Protein AF-A0A966YEA8-F1 (afdb_monomer_lite)

Sequence (360 aa):
TANLTFRDITASDMAGAVITVVGRHHQQDGWQSEGLARNVTVENCTLNRSGKFMWDYGYLWQITVWPEDYSAAERDLAAKYFPPEYSRGPVQMRQGDDRVVFPNQPPLPVSTRDERGQESLCLYGDTLPPNLVRGRQYFVVESEPDFIRIATTPGGEVIRFAGDGGGEVRLLYPLFRAHLALYAPQGSGPGKGAIDLVSCQNVIVQGCRLSALGDAMHIQKSRDIVFSGNQITGARMGGFFLAEFCRNAVITGNTVDGTNGSRVMSVEKSCENVTVVGNTFRNGGRGSWINQPRNFVLSDNIFINNTTKCEPDPRRGRRSFVTGDYEAYAELYFTTYEPNGRYGNVTVRGNVFVTGEEAA

Radius of gyration: 22.32 Å; chains: 1; bounding box: 52×42×58 Å

pLDDT: mean 93.33, std 7.26, range [48.88, 98.88]

Structure (mmCIF, N/CA/C/O backbone):
data_AF-A0A966YEA8-F1
#
_entry.id   AF-A0A966YEA8-F1
#
loop_
_atom_site.group_PDB
_atom_site.id
_atom_site.type_symbol
_atom_site.label_atom_id
_atom_site.label_alt_id
_atom_site.label_comp_id
_atom_site.label_asym_id
_atom_site.label_entity_id
_atom_site.label_seq_id
_atom_site.pdbx_PDB_ins_code
_atom_site.Cartn_x
_atom_site.Cartn_y
_atom_site.Cartn_z
_atom_site.occupancy
_atom_site.B_iso_or_equiv
_atom_site.auth_seq_id
_atom_site.auth_comp_id
_atom_site.auth_asym_id
_atom_site.auth_atom_id
_atom_site.pdbx_PDB_model_num
ATOM 1 N N . THR A 1 1 ? -7.193 20.672 25.249 1.00 86.25 1 THR A N 1
ATOM 2 C CA . THR A 1 1 ? -8.635 20.350 25.186 1.00 86.25 1 THR A CA 1
ATOM 3 C C . THR A 1 1 ? -8.894 19.050 25.917 1.00 86.25 1 THR A C 1
ATOM 5 O O . THR A 1 1 ? -8.008 18.199 25.910 1.00 86.25 1 THR A O 1
ATOM 8 N N . ALA A 1 2 ? -10.040 18.901 26.581 1.00 93.94 2 ALA A N 1
ATOM 9 C CA . ALA A 1 2 ? -10.389 17.681 27.306 1.00 93.94 2 ALA A CA 1
ATOM 10 C C . ALA A 1 2 ? -11.897 17.386 27.235 1.00 93.94 2 ALA A C 1
ATOM 12 O O . ALA A 1 2 ? -12.668 18.311 26.992 1.00 93.94 2 ALA A O 1
ATOM 13 N N . ASN A 1 3 ? -12.282 16.136 27.507 1.00 97.19 3 ASN A N 1
ATOM 14 C CA . ASN A 1 3 ? -13.667 15.659 27.628 1.00 97.19 3 ASN A CA 1
ATOM 15 C C . ASN A 1 3 ? -14.470 15.821 26.330 1.00 97.19 3 ASN A C 1
ATOM 17 O O . ASN A 1 3 ? -15.544 16.418 26.311 1.00 97.19 3 ASN A O 1
ATOM 21 N N . LEU A 1 4 ? -13.921 15.302 25.234 1.00 97.75 4 LEU A N 1
ATOM 22 C CA . LEU A 1 4 ? -14.574 15.304 23.928 1.00 97.75 4 LEU A CA 1
ATOM 23 C C . LEU A 1 4 ? -15.358 14.004 23.773 1.00 97.75 4 LEU A C 1
ATOM 25 O O . LEU A 1 4 ? -14.780 12.928 23.891 1.00 97.75 4 LEU A O 1
ATOM 29 N N . THR A 1 5 ? -16.659 14.097 23.510 1.00 98.25 5 THR A N 1
ATOM 30 C CA . THR A 1 5 ? -17.509 12.928 23.255 1.00 98.25 5 THR A CA 1
ATOM 31 C C . THR A 1 5 ? -18.214 13.088 21.919 1.00 98.25 5 THR A C 1
ATOM 33 O O . THR A 1 5 ? -18.892 14.086 21.685 1.00 98.25 5 THR A O 1
ATOM 36 N N . PHE A 1 6 ? -18.056 12.085 21.066 1.00 98.44 6 PHE A N 1
ATOM 37 C CA . PHE A 1 6 ? -18.757 11.914 19.805 1.00 98.44 6 PHE A CA 1
ATOM 38 C C . PHE A 1 6 ? -19.631 10.673 19.949 1.00 98.44 6 PHE A C 1
ATOM 40 O O . PHE A 1 6 ? -19.113 9.574 20.140 1.00 98.44 6 PHE A O 1
ATOM 47 N N . ARG A 1 7 ? -20.950 10.851 19.918 1.00 98.38 7 ARG A N 1
ATOM 4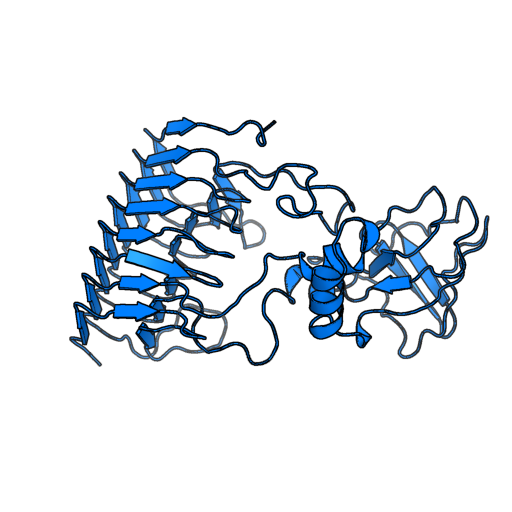8 C CA . ARG A 1 7 ? -21.912 9.785 20.198 1.00 98.38 7 ARG A CA 1
ATOM 49 C C . ARG A 1 7 ? -23.026 9.797 19.162 1.00 98.38 7 ARG A C 1
ATOM 51 O O . ARG A 1 7 ? -23.498 10.873 18.802 1.00 98.38 7 ARG A O 1
ATOM 58 N N . ASP A 1 8 ? -23.418 8.609 18.706 1.00 98.25 8 ASP A N 1
ATOM 59 C CA . ASP A 1 8 ? -24.557 8.381 17.803 1.00 98.25 8 ASP A CA 1
ATOM 60 C C . ASP A 1 8 ? -24.471 9.161 16.471 1.00 98.25 8 ASP A C 1
ATOM 62 O O . ASP A 1 8 ? -25.476 9.454 15.821 1.00 98.25 8 ASP A O 1
ATOM 66 N N . ILE A 1 9 ? -23.253 9.502 16.030 1.00 98.19 9 ILE A N 1
ATOM 67 C CA . ILE A 1 9 ? -23.034 10.198 14.758 1.00 98.19 9 ILE A CA 1
ATOM 68 C C . ILE A 1 9 ? -23.226 9.214 13.610 1.00 98.19 9 ILE A C 1
ATOM 70 O O . ILE A 1 9 ? -22.606 8.150 13.584 1.00 98.19 9 ILE A O 1
ATOM 74 N N . THR A 1 10 ? -24.030 9.604 12.622 1.00 97.88 10 THR A N 1
ATOM 75 C CA . THR A 1 10 ? -24.178 8.870 11.363 1.00 97.88 10 THR A CA 1
ATOM 76 C C . THR A 1 10 ? -23.682 9.712 10.195 1.00 97.88 10 THR A C 1
ATOM 78 O O . THR A 1 10 ? -24.071 10.869 10.056 1.00 97.88 10 THR A O 1
ATOM 81 N N . ALA A 1 11 ? -22.839 9.130 9.344 1.00 95.69 11 ALA A N 1
ATOM 82 C CA . ALA A 1 11 ? -22.352 9.763 8.123 1.00 95.69 11 ALA A CA 1
ATOM 83 C C . ALA A 1 11 ? -22.172 8.730 7.005 1.00 95.69 11 ALA A C 1
ATOM 85 O O . ALA A 1 11 ? -21.897 7.556 7.266 1.00 95.69 11 ALA A O 1
ATOM 86 N N . SER A 1 12 ? -22.310 9.175 5.757 1.00 94.88 12 SER A N 1
ATOM 87 C CA . SER A 1 12 ? -22.053 8.369 4.564 1.00 94.88 12 SER A CA 1
ATOM 88 C C . SER A 1 12 ? -21.353 9.214 3.505 1.00 94.88 12 SER A C 1
ATOM 90 O O . SER A 1 12 ? -21.649 10.401 3.390 1.00 94.88 12 SER A O 1
ATOM 92 N N . ASP A 1 13 ? -20.460 8.600 2.728 1.00 91.88 13 ASP A N 1
ATOM 93 C CA . ASP A 1 13 ? -19.862 9.193 1.518 1.00 91.88 13 ASP A CA 1
ATOM 94 C C . ASP A 1 13 ? -19.059 10.483 1.757 1.00 91.88 13 ASP A C 1
ATOM 96 O O . ASP A 1 13 ? -18.959 11.350 0.888 1.00 91.88 13 ASP A O 1
ATOM 100 N N . MET A 1 14 ? -18.459 10.614 2.941 1.00 90.38 14 MET A N 1
ATOM 101 C CA . MET A 1 14 ? -17.645 11.777 3.282 1.00 90.38 14 MET A CA 1
ATOM 102 C C . MET A 1 14 ? -16.230 11.646 2.715 1.00 90.38 14 MET A C 1
ATOM 104 O O . MET A 1 14 ? -15.486 10.722 3.051 1.00 90.38 14 MET A O 1
ATOM 108 N N . ALA A 1 15 ? -15.832 12.621 1.896 1.00 83.94 15 ALA A N 1
ATOM 109 C CA . ALA A 1 15 ? -14.481 12.745 1.358 1.00 83.94 15 ALA A CA 1
ATOM 110 C C . ALA A 1 15 ? -13.512 13.276 2.434 1.00 83.94 15 ALA A C 1
ATOM 112 O O . ALA A 1 15 ? -13.130 14.445 2.425 1.00 83.94 15 ALA A O 1
ATOM 113 N N . GLY A 1 16 ? -13.142 12.417 3.384 1.00 88.12 16 GLY A N 1
ATOM 114 C CA . GLY A 1 16 ? -12.290 12.748 4.530 1.00 88.12 16 GLY A CA 1
ATOM 115 C C . GLY A 1 16 ? -12.803 12.155 5.840 1.00 88.12 16 GLY A C 1
ATOM 116 O O . GLY A 1 16 ? -13.875 11.548 5.892 1.00 88.12 16 GLY A O 1
ATOM 117 N N . ALA A 1 17 ? -12.012 12.305 6.899 1.00 91.31 17 ALA A N 1
ATOM 118 C CA . ALA A 1 17 ? -12.393 11.856 8.232 1.00 91.31 17 ALA A CA 1
ATOM 119 C C . ALA A 1 17 ? -13.651 12.574 8.734 1.00 91.31 17 ALA A C 1
ATOM 121 O O . ALA A 1 17 ? -13.756 13.796 8.645 1.00 91.31 17 ALA A O 1
ATOM 122 N N . VAL A 1 18 ? -14.592 11.816 9.303 1.00 94.56 18 VAL A N 1
ATOM 123 C CA . VAL A 1 18 ? -15.815 12.382 9.897 1.00 94.56 18 VAL A CA 1
ATOM 124 C C . VAL A 1 18 ? -15.511 12.914 11.289 1.00 94.56 18 VAL A C 1
ATOM 126 O O . VAL A 1 18 ? -15.961 13.991 11.667 1.00 94.56 18 VAL A O 1
ATOM 129 N N . ILE A 1 19 ? -14.715 12.161 12.047 1.00 95.88 19 ILE A N 1
ATOM 130 C CA . ILE A 1 19 ? -14.280 12.537 13.386 1.00 95.88 19 ILE A CA 1
ATOM 131 C C . ILE A 1 19 ? -12.768 12.677 13.351 1.00 95.88 19 ILE A C 1
ATOM 133 O O . ILE A 1 19 ? -12.050 11.704 13.131 1.00 95.88 19 ILE A O 1
ATOM 137 N N . THR A 1 20 ? -12.293 13.900 13.573 1.00 95.12 20 THR A N 1
ATOM 138 C CA . THR A 1 20 ? -10.867 14.206 13.679 1.00 95.12 20 THR A CA 1
ATOM 139 C C . THR A 1 20 ? -10.591 14.908 14.997 1.00 95.12 20 THR A C 1
ATOM 141 O O . THR A 1 20 ? -11.183 15.949 15.286 1.00 95.12 20 THR A O 1
ATOM 144 N N . VAL A 1 21 ? -9.659 14.369 15.782 1.00 95.38 21 VAL A N 1
ATOM 145 C CA . VAL A 1 21 ? -9.125 15.043 16.970 1.00 95.38 21 VAL A CA 1
ATOM 146 C C . VAL A 1 21 ? -7.610 15.029 16.892 1.00 95.38 21 VAL A C 1
ATOM 148 O O . VAL A 1 21 ? -6.987 13.971 16.895 1.00 95.38 21 VAL A O 1
ATOM 151 N N . VAL A 1 22 ? -7.014 16.218 16.842 1.00 93.00 22 VAL A N 1
ATOM 152 C CA . VAL A 1 22 ? -5.562 16.381 16.745 1.00 93.00 22 VAL A CA 1
ATOM 153 C C . VAL A 1 22 ? -5.069 17.191 17.936 1.00 93.00 22 VAL A C 1
ATOM 155 O O . VAL A 1 22 ? -5.330 18.388 18.054 1.00 93.00 22 VAL A O 1
ATOM 158 N N . GLY A 1 23 ? -4.355 16.524 18.840 1.00 89.75 23 GLY A N 1
ATOM 159 C CA . GLY A 1 23 ? -3.517 17.175 19.836 1.00 89.75 23 GLY A CA 1
ATOM 160 C C . GLY A 1 23 ? -2.299 17.841 19.190 1.00 89.75 23 GLY A C 1
ATOM 161 O O . GLY A 1 23 ? -1.851 17.469 18.101 1.00 89.75 23 GLY A O 1
ATOM 162 N N . ARG A 1 24 ? -1.735 18.831 19.880 1.00 85.38 24 ARG A N 1
ATOM 163 C CA . ARG A 1 24 ? -0.551 19.560 19.428 1.00 85.38 24 ARG A CA 1
ATOM 164 C C . ARG A 1 24 ? 0.683 18.662 19.514 1.00 85.38 24 ARG A C 1
ATOM 166 O O . ARG A 1 24 ? 0.994 18.116 20.576 1.00 85.38 24 ARG A O 1
ATOM 173 N N . HIS A 1 25 ? 1.400 18.537 18.407 1.00 74.12 25 HIS A N 1
ATOM 174 C CA . HIS A 1 25 ? 2.609 17.732 18.303 1.00 74.12 25 HIS A CA 1
ATOM 175 C C . HIS A 1 25 ? 3.593 18.351 17.312 1.00 74.12 25 HIS A C 1
ATOM 177 O O . HIS A 1 25 ? 3.176 18.968 16.331 1.00 74.12 25 HIS A O 1
ATOM 183 N N . HIS A 1 26 ? 4.888 18.129 17.537 1.00 66.19 26 HIS A N 1
ATOM 184 C CA . HIS A 1 26 ? 5.909 18.498 16.563 1.00 66.19 26 HIS A CA 1
ATOM 185 C C . HIS A 1 26 ? 5.852 17.567 15.341 1.00 66.19 26 HIS A C 1
ATOM 187 O O . HIS A 1 26 ? 5.627 16.356 15.460 1.00 66.19 26 HIS A O 1
ATOM 193 N N . GLN A 1 27 ? 6.071 18.143 14.155 1.00 59.25 27 GLN A N 1
ATOM 194 C CA . GLN A 1 27 ? 6.193 17.389 12.903 1.00 59.25 27 GLN A CA 1
ATOM 195 C C . GLN A 1 27 ? 7.548 16.680 12.751 1.00 59.25 27 GLN A C 1
ATOM 197 O O . GLN A 1 27 ? 7.622 15.737 11.972 1.00 59.25 27 GLN A O 1
ATOM 202 N N . GLN A 1 28 ? 8.599 17.101 13.470 1.00 54.69 28 GLN A N 1
ATOM 203 C CA . GLN A 1 28 ? 9.915 16.454 13.391 1.00 54.69 28 GLN A CA 1
ATOM 204 C C . GLN A 1 28 ? 9.878 15.019 13.939 1.00 54.69 28 GLN A C 1
ATOM 206 O O . GLN A 1 28 ? 9.162 14.730 14.899 1.00 54.69 28 GLN A O 1
ATOM 211 N N . ASP A 1 29 ? 10.652 14.135 13.304 1.00 48.88 29 ASP A N 1
ATOM 212 C CA . ASP A 1 29 ? 10.700 12.691 13.545 1.00 48.88 29 ASP A CA 1
ATOM 213 C C . ASP A 1 29 ? 10.971 12.345 15.018 1.00 48.88 29 ASP A C 1
ATOM 215 O O . ASP A 1 29 ? 12.105 12.330 15.490 1.00 48.88 29 ASP A O 1
ATOM 219 N N . GLY A 1 30 ? 9.907 12.044 15.765 1.00 59.00 30 GLY A N 1
ATOM 220 C CA . GLY A 1 30 ? 10.002 11.636 17.162 1.00 59.00 30 GLY A CA 1
ATOM 221 C C . GLY A 1 30 ? 8.691 11.761 17.937 1.00 59.00 30 GLY A C 1
ATOM 222 O O . GLY A 1 30 ? 7.770 12.493 17.567 1.00 59.00 30 GLY A O 1
ATOM 223 N N . TRP A 1 31 ? 8.601 11.027 19.049 1.00 61.50 31 TRP A N 1
ATOM 224 C CA . TRP A 1 31 ? 7.538 11.200 20.038 1.00 61.50 31 TRP A CA 1
ATOM 225 C C . TRP A 1 31 ? 7.802 12.478 20.839 1.00 61.50 31 TRP A C 1
ATOM 227 O O . TRP A 1 31 ? 8.533 12.444 21.824 1.00 61.50 31 TRP A O 1
ATOM 237 N N . GLN A 1 32 ? 7.215 13.603 20.426 1.00 61.19 32 GLN A N 1
ATOM 238 C CA . GLN A 1 32 ? 7.067 14.787 21.277 1.00 61.19 32 GLN A CA 1
ATOM 239 C C . GLN A 1 32 ? 5.693 15.426 21.045 1.00 61.19 32 GLN A C 1
ATOM 241 O O . GLN A 1 32 ? 5.492 16.247 20.148 1.00 61.19 32 GLN A O 1
ATOM 246 N N . SER A 1 33 ? 4.711 15.010 21.851 1.00 63.66 33 SER A N 1
ATOM 247 C CA . SER A 1 33 ? 3.446 15.738 21.960 1.00 63.66 33 SER A CA 1
ATOM 248 C C . SER A 1 33 ? 3.662 16.979 22.825 1.00 63.66 33 SER A C 1
ATOM 250 O O . SER A 1 33 ? 4.015 16.849 23.997 1.00 63.66 33 SER A O 1
ATOM 252 N N . GLU A 1 34 ? 3.400 18.162 22.283 1.00 72.69 34 GLU A N 1
ATOM 253 C CA . GLU A 1 34 ? 3.404 19.418 23.045 1.00 72.69 34 GLU A CA 1
ATOM 254 C C . GLU A 1 34 ? 2.111 19.580 23.859 1.00 72.69 34 GLU A C 1
ATOM 256 O O . GLU A 1 34 ? 2.087 20.253 24.887 1.00 72.69 34 GLU A O 1
ATOM 261 N N . GLY A 1 35 ? 1.016 18.948 23.423 1.00 83.25 35 GLY A N 1
ATOM 262 C CA . GLY A 1 35 ? -0.257 18.989 24.129 1.00 83.25 35 GLY A CA 1
ATOM 263 C C . GLY A 1 35 ? -1.229 17.919 23.653 1.00 83.25 35 GLY A C 1
ATOM 264 O O . GLY A 1 35 ? -1.568 17.853 22.477 1.00 83.25 35 GLY A O 1
ATOM 265 N N . LEU A 1 36 ? -1.724 17.102 24.581 1.00 89.81 36 LEU A N 1
ATOM 266 C CA . LEU A 1 36 ? -2.665 16.026 24.269 1.00 89.81 36 LEU A CA 1
ATOM 267 C C . LEU A 1 36 ? -4.120 16.495 24.376 1.00 89.81 36 LEU A C 1
ATOM 269 O O . LEU A 1 36 ? -4.474 17.240 25.299 1.00 89.81 36 LEU A O 1
ATOM 273 N N . ALA A 1 37 ? -4.974 16.009 23.475 1.00 95.19 37 ALA A N 1
ATOM 274 C CA . ALA A 1 37 ? -6.421 16.027 23.680 1.00 95.19 37 ALA A CA 1
ATOM 275 C C . ALA A 1 37 ? -6.792 14.902 24.660 1.00 95.19 37 ALA A C 1
ATOM 277 O O . ALA A 1 37 ? -6.471 13.744 24.412 1.00 95.19 37 ALA A O 1
ATOM 278 N N . ARG A 1 38 ? -7.401 15.232 25.803 1.00 96.44 38 ARG A N 1
ATOM 279 C CA . ARG A 1 38 ? -7.645 14.264 26.891 1.00 96.44 38 ARG A CA 1
ATOM 280 C C . ARG A 1 38 ? -9.098 13.803 26.932 1.00 96.44 38 ARG A C 1
ATOM 282 O O . ARG A 1 38 ? -9.987 14.614 26.698 1.00 96.44 38 ARG A O 1
ATOM 289 N N . ASN A 1 39 ? -9.334 12.557 27.327 1.00 97.75 39 ASN A N 1
ATOM 290 C CA . ASN A 1 39 ? -10.666 11.974 27.513 1.00 97.75 39 ASN A CA 1
ATOM 291 C C . ASN A 1 39 ? -11.497 12.110 26.229 1.00 97.75 39 ASN A C 1
ATOM 293 O O . ASN A 1 39 ? -12.459 12.879 26.175 1.00 97.75 39 ASN A O 1
ATOM 297 N N . VAL A 1 40 ? -11.047 11.432 25.174 1.00 98.44 40 VAL A N 1
ATOM 298 C CA . VAL A 1 40 ? -11.678 11.460 23.850 1.00 98.44 40 VAL A CA 1
ATOM 299 C C . VAL A 1 40 ? -12.476 10.177 23.678 1.00 98.44 40 VAL A C 1
ATOM 301 O O . VAL A 1 40 ? -11.893 9.099 23.627 1.00 98.44 40 VAL A O 1
ATOM 304 N N . THR A 1 41 ? -13.796 10.295 23.594 1.00 98.69 41 THR A N 1
ATOM 305 C CA . THR A 1 41 ? -14.710 9.161 23.420 1.00 98.69 41 THR A CA 1
ATOM 306 C C . THR A 1 41 ? -15.407 9.259 22.072 1.00 98.69 41 THR A C 1
ATOM 308 O O . THR A 1 41 ? -15.984 10.295 21.746 1.00 98.69 41 THR A O 1
ATOM 311 N N . VAL A 1 42 ? -15.365 8.178 21.300 1.00 98.50 42 VAL A N 1
ATOM 312 C CA . VAL A 1 42 ? -16.165 7.963 20.095 1.00 98.50 42 VAL A CA 1
ATOM 313 C C . VAL A 1 42 ? -16.982 6.702 20.318 1.00 98.50 42 VAL A C 1
ATOM 315 O O . VAL A 1 42 ? -16.416 5.624 20.486 1.00 98.50 42 VAL A O 1
ATOM 318 N N . GLU A 1 43 ? -18.303 6.814 20.355 1.00 98.44 43 GLU A N 1
ATOM 319 C CA . GLU A 1 43 ? -19.142 5.657 20.643 1.00 98.44 43 GLU A CA 1
ATOM 320 C C . GLU A 1 43 ? -20.415 5.597 19.811 1.00 98.44 43 GLU A C 1
ATOM 322 O O . GLU A 1 43 ? -21.004 6.622 19.465 1.00 98.44 43 GLU A O 1
ATOM 327 N N . ASN A 1 44 ? -20.823 4.372 19.477 1.00 98.44 44 ASN A N 1
ATOM 328 C CA . ASN A 1 44 ? -22.065 4.072 18.760 1.00 98.44 44 ASN A CA 1
ATOM 329 C C . ASN A 1 44 ? -22.240 4.853 17.442 1.00 98.44 44 ASN A C 1
ATOM 331 O O . ASN A 1 44 ? -23.354 5.116 16.995 1.00 98.44 44 ASN A O 1
ATOM 335 N N . CYS A 1 45 ? -21.138 5.241 16.797 1.00 98.38 45 CYS A N 1
ATOM 336 C CA . CYS A 1 45 ? -21.176 5.974 15.536 1.00 98.38 45 CYS A CA 1
ATOM 337 C C . CYS A 1 45 ? -21.297 5.010 14.344 1.00 98.38 45 CYS A C 1
ATOM 339 O O . CYS A 1 45 ? -20.708 3.929 14.348 1.00 98.38 45 CYS A O 1
ATOM 341 N N . THR A 1 46 ? -22.012 5.421 13.297 1.00 98.12 46 THR A N 1
ATOM 342 C CA . THR A 1 46 ? -22.119 4.699 12.019 1.00 98.12 46 THR A CA 1
ATOM 343 C C . THR A 1 46 ? -21.538 5.548 10.893 1.00 98.12 46 THR A C 1
ATOM 345 O O . THR A 1 46 ? -22.181 6.476 10.407 1.00 98.12 46 THR A O 1
ATOM 348 N N . LEU A 1 47 ? -20.310 5.247 10.473 1.00 96.56 47 LEU A N 1
ATOM 349 C CA . LEU A 1 47 ? -19.564 6.032 9.487 1.00 96.56 47 LEU A CA 1
ATOM 350 C C . LEU A 1 47 ? -19.292 5.170 8.255 1.00 96.56 47 LEU A C 1
ATOM 352 O O . LEU A 1 47 ? -18.376 4.349 8.249 1.00 96.56 47 LEU A O 1
ATOM 356 N N . ASN A 1 48 ? -20.107 5.333 7.217 1.00 94.19 48 ASN A N 1
ATOM 357 C CA . ASN A 1 48 ? -20.054 4.498 6.024 1.00 94.19 48 ASN A CA 1
ATOM 358 C C . ASN A 1 48 ? -19.328 5.192 4.876 1.00 94.19 48 ASN A C 1
ATOM 360 O O . ASN A 1 48 ? -19.492 6.393 4.667 1.00 94.19 48 ASN A O 1
ATOM 364 N N . ARG A 1 49 ? -18.529 4.438 4.114 1.00 91.69 49 ARG A N 1
ATOM 365 C CA . ARG A 1 49 ? -17.787 4.923 2.933 1.00 91.69 49 ARG A CA 1
ATOM 366 C C . ARG A 1 49 ? -17.149 6.302 3.151 1.00 91.69 49 ARG A C 1
ATOM 368 O O . ARG A 1 49 ? -17.234 7.176 2.296 1.00 91.69 49 ARG A O 1
ATOM 375 N N . SER A 1 50 ? -16.569 6.503 4.329 1.00 90.81 50 SER A N 1
ATOM 376 C CA . SER A 1 50 ? -16.018 7.790 4.758 1.00 90.81 50 SER A CA 1
ATOM 377 C C . SER A 1 50 ? -14.503 7.696 4.929 1.00 90.81 50 SER A C 1
ATOM 379 O O . SER A 1 50 ? -13.939 6.605 4.922 1.00 90.81 50 SER A O 1
ATOM 381 N N . GLY A 1 51 ? -13.819 8.823 5.084 1.00 87.62 51 GLY A N 1
ATOM 382 C CA . GLY A 1 51 ? -12.361 8.864 5.184 1.00 87.62 51 GLY A CA 1
ATOM 383 C C . GLY A 1 51 ? -11.690 9.272 3.878 1.00 87.62 51 GLY A C 1
ATOM 384 O O . GLY A 1 51 ? -12.304 9.329 2.807 1.00 87.62 51 GLY A O 1
ATOM 385 N N . LYS A 1 52 ? -10.398 9.590 3.971 1.00 89.06 52 LYS A N 1
ATOM 386 C CA . LYS A 1 52 ? -9.592 9.917 2.800 1.00 89.06 52 LYS A CA 1
ATOM 387 C C . LYS A 1 52 ? -9.583 8.741 1.836 1.00 89.06 52 LYS A C 1
ATOM 389 O O . LYS A 1 52 ? -9.231 7.622 2.193 1.00 89.06 52 LYS A O 1
ATOM 394 N N . PHE A 1 53 ? -9.938 9.025 0.592 1.00 87.81 53 PHE A N 1
ATOM 395 C CA . PHE A 1 53 ? -9.844 8.050 -0.475 1.00 87.81 53 PHE A CA 1
ATOM 396 C C . PHE A 1 53 ? -8.377 7.667 -0.719 1.00 87.81 53 PHE A C 1
ATOM 398 O O . PHE A 1 53 ? -7.521 8.543 -0.894 1.00 87.81 53 PHE A O 1
ATOM 405 N N . MET A 1 54 ? -8.100 6.364 -0.758 1.00 88.62 54 MET A N 1
ATOM 406 C CA . MET A 1 54 ? -6.783 5.817 -1.069 1.00 88.62 54 MET A CA 1
ATOM 407 C C . MET A 1 54 ? -6.924 4.576 -1.957 1.00 88.62 54 MET A C 1
ATOM 409 O O . MET A 1 54 ? -7.781 3.721 -1.723 1.00 88.62 54 MET A O 1
ATOM 413 N N . TRP A 1 55 ? -6.080 4.476 -2.980 1.00 87.06 55 TRP A N 1
ATOM 414 C CA . TRP A 1 55 ? -5.884 3.236 -3.728 1.00 87.06 55 TRP A CA 1
ATOM 415 C C . TRP A 1 55 ? -4.867 2.368 -2.999 1.00 87.06 55 TRP A C 1
ATOM 417 O O . TRP A 1 55 ? -3.993 2.874 -2.296 1.00 87.06 55 TRP A O 1
ATOM 427 N N . ASP A 1 56 ? -4.915 1.069 -3.264 1.00 87.44 56 ASP A N 1
ATOM 428 C CA . ASP A 1 56 ? -3.829 0.181 -2.882 1.00 87.44 56 ASP A CA 1
ATOM 429 C C . ASP A 1 56 ? -2.490 0.622 -3.472 1.00 87.44 56 ASP A C 1
ATOM 431 O O . ASP A 1 56 ? -2.408 1.034 -4.633 1.00 87.44 56 ASP A O 1
ATOM 435 N N . TYR A 1 57 ? -1.419 0.452 -2.695 1.00 88.81 57 TYR A N 1
ATOM 436 C CA . TYR A 1 57 ? -0.059 0.679 -3.180 1.00 88.81 57 TYR A CA 1
ATOM 437 C C . TYR A 1 57 ? 0.209 -0.114 -4.462 1.00 88.81 57 TYR A C 1
ATOM 439 O O . TYR A 1 57 ? 0.014 -1.333 -4.479 1.00 88.81 57 TYR A O 1
ATOM 447 N N . GLY A 1 58 ? 0.702 0.578 -5.489 1.00 92.12 58 GLY A N 1
ATOM 448 C CA . GLY A 1 58 ? 1.013 -0.004 -6.793 1.00 92.12 58 GLY A CA 1
ATOM 449 C C . GLY A 1 58 ? -0.175 -0.151 -7.744 1.00 92.12 58 GLY A C 1
ATOM 450 O O . GLY A 1 58 ? 0.050 -0.488 -8.897 1.00 92.12 58 GLY A O 1
ATOM 451 N N . TYR A 1 59 ? -1.421 0.129 -7.338 1.00 93.50 59 TYR A N 1
ATOM 452 C CA . TYR A 1 59 ? -2.580 -0.158 -8.196 1.00 93.50 59 TYR A CA 1
ATOM 453 C C . TYR A 1 59 ? -2.586 0.651 -9.500 1.00 93.50 59 TYR A C 1
ATOM 455 O O . TYR A 1 59 ? -2.701 0.078 -10.580 1.00 93.50 59 TYR A O 1
ATOM 463 N N . LEU A 1 60 ? -2.394 1.974 -9.422 1.00 95.00 60 LEU A N 1
ATOM 464 C CA . LEU A 1 60 ? -2.323 2.810 -10.627 1.00 95.00 60 LEU A CA 1
ATOM 465 C C . LEU A 1 60 ? -1.105 2.459 -11.489 1.00 95.00 60 LEU A C 1
ATOM 467 O O . LEU A 1 60 ? -1.206 2.434 -12.709 1.00 95.00 60 LEU A O 1
ATOM 471 N N . TRP A 1 61 ? 0.027 2.144 -10.856 1.00 96.56 61 TRP A N 1
ATOM 472 C CA . TRP A 1 61 ? 1.221 1.666 -11.550 1.00 96.56 61 TRP A CA 1
ATOM 473 C C . TRP A 1 61 ? 0.963 0.364 -12.311 1.00 96.56 61 TRP A C 1
ATOM 475 O O . TRP A 1 61 ? 1.340 0.270 -13.471 1.00 96.56 61 TRP A O 1
ATOM 485 N N . GLN A 1 62 ? 0.273 -0.603 -11.708 1.00 97.19 62 GLN A N 1
ATOM 486 C CA . GLN A 1 62 ? -0.043 -1.882 -12.339 1.00 97.19 62 GLN A CA 1
ATOM 487 C C . GLN A 1 62 ? -0.943 -1.694 -13.569 1.00 97.19 62 GLN A C 1
ATOM 489 O O . GLN A 1 62 ? -0.679 -2.299 -14.604 1.00 97.19 62 GLN A O 1
ATOM 494 N N . ILE A 1 63 ? -1.933 -0.795 -13.501 1.00 97.38 63 ILE A N 1
ATOM 495 C CA . ILE A 1 63 ? -2.766 -0.438 -14.664 1.00 97.38 63 ILE A CA 1
ATOM 496 C C . ILE A 1 63 ? -1.926 0.221 -15.763 1.00 97.38 63 ILE A C 1
ATOM 498 O O . ILE A 1 63 ? -2.080 -0.108 -16.936 1.00 97.38 63 ILE A O 1
ATOM 502 N N . THR A 1 64 ? -1.023 1.135 -15.398 1.00 96.75 64 THR A N 1
ATOM 503 C CA . THR A 1 64 ? -0.128 1.804 -16.356 1.00 96.75 64 THR A CA 1
ATOM 504 C C . THR A 1 64 ? 0.850 0.826 -17.007 1.00 96.75 64 THR A C 1
ATOM 506 O O . THR A 1 64 ? 1.135 0.945 -18.198 1.00 96.75 64 THR A O 1
ATOM 509 N N . VAL A 1 65 ? 1.378 -0.132 -16.241 1.00 97.69 65 VAL A N 1
ATOM 510 C CA . VAL A 1 65 ? 2.384 -1.080 -16.720 1.00 97.69 65 VAL A CA 1
ATOM 511 C C . VAL A 1 65 ? 1.758 -2.229 -17.496 1.00 97.69 65 VAL A C 1
ATOM 513 O O . VAL A 1 65 ? 2.390 -2.609 -18.470 1.00 97.69 65 VAL A O 1
ATOM 516 N N . TRP A 1 66 ? 0.561 -2.727 -17.159 1.00 97.69 66 TRP A N 1
ATOM 517 C CA . TRP A 1 66 ? -0.171 -3.806 -17.860 1.00 97.69 66 TRP A CA 1
ATOM 518 C C . TRP A 1 66 ? -1.595 -3.381 -18.272 1.00 97.69 66 TRP A C 1
ATOM 520 O O . TRP A 1 66 ? -2.572 -3.968 -17.812 1.00 97.69 66 TRP A O 1
ATOM 530 N N . PRO A 1 67 ? -1.766 -2.351 -19.123 1.00 96.75 67 PRO A N 1
ATOM 531 C CA . PRO A 1 67 ? -3.083 -1.813 -19.481 1.00 96.75 67 PRO A CA 1
ATOM 532 C C . PRO A 1 67 ? -4.025 -2.827 -20.150 1.00 96.75 67 PRO A C 1
ATOM 534 O O . PRO A 1 67 ? -5.245 -2.630 -20.131 1.00 96.75 67 PRO A O 1
ATOM 537 N N . GLU A 1 68 ? -3.485 -3.887 -20.750 1.00 96.62 68 GLU A N 1
ATOM 538 C CA . GLU A 1 68 ? -4.231 -4.979 -21.379 1.00 96.62 68 GLU A CA 1
ATOM 539 C C . GLU A 1 68 ? -5.062 -5.812 -20.388 1.00 96.62 68 GLU A C 1
ATOM 541 O O . GLU A 1 68 ? -6.106 -6.337 -20.770 1.00 96.62 68 GLU A O 1
ATOM 546 N N . ASP A 1 69 ? -4.662 -5.856 -19.115 1.00 97.00 69 ASP A N 1
ATOM 547 C CA . ASP A 1 69 ? -5.337 -6.621 -18.057 1.00 97.00 69 ASP A CA 1
ATOM 548 C C . ASP A 1 69 ? -6.597 -5.906 -17.515 1.00 97.00 69 ASP A C 1
ATOM 550 O O . ASP A 1 69 ? -7.386 -6.460 -16.736 1.00 97.00 69 ASP A O 1
ATOM 554 N N . TYR A 1 70 ? -6.812 -4.657 -17.938 1.00 97.38 70 TYR A N 1
ATOM 555 C CA . TYR A 1 70 ? -7.804 -3.748 -17.372 1.00 97.38 70 TYR A CA 1
ATOM 556 C C . TYR A 1 70 ? -8.841 -3.277 -18.392 1.00 97.38 70 TYR A C 1
ATOM 558 O O . TYR A 1 70 ? -8.656 -3.311 -19.609 1.00 97.38 70 TYR A O 1
ATOM 566 N N . SER A 1 71 ? -9.981 -2.817 -17.888 1.00 97.38 71 SER A N 1
ATOM 567 C CA . SER A 1 71 ? -11.036 -2.207 -18.697 1.00 97.38 71 SER A CA 1
ATOM 568 C C . SER A 1 71 ? -10.659 -0.793 -19.154 1.00 97.38 71 SER A C 1
ATOM 570 O O . SER A 1 71 ? -9.763 -0.153 -18.602 1.00 97.38 71 SER A O 1
ATOM 572 N N . ALA A 1 72 ? -11.388 -0.263 -20.142 1.00 97.88 72 ALA A N 1
ATOM 573 C CA . ALA A 1 72 ? -11.211 1.121 -20.587 1.00 97.88 72 ALA A CA 1
ATOM 574 C C . ALA A 1 72 ? -11.399 2.130 -19.439 1.00 97.88 72 ALA A C 1
ATOM 576 O O . ALA A 1 72 ? -10.564 3.006 -19.263 1.00 97.88 72 ALA A O 1
ATOM 577 N N . ALA A 1 73 ? -12.419 1.940 -18.595 1.00 96.88 73 ALA A N 1
ATOM 578 C CA . ALA A 1 73 ? -12.683 2.828 -17.464 1.00 96.88 73 ALA A CA 1
ATOM 579 C C . ALA A 1 73 ? -11.557 2.818 -16.412 1.00 96.88 73 ALA A C 1
ATOM 581 O O . ALA A 1 73 ? -11.231 3.856 -15.838 1.00 96.88 73 ALA A O 1
ATOM 582 N N . GLU A 1 74 ? -10.944 1.658 -16.160 1.00 96.06 74 GLU A N 1
ATOM 583 C CA . GLU A 1 74 ? -9.792 1.536 -15.254 1.00 96.06 74 GLU A CA 1
ATOM 584 C C . GLU A 1 74 ? -8.552 2.232 -15.834 1.00 96.06 74 GLU A C 1
ATOM 586 O O . GLU A 1 74 ? -7.842 2.929 -15.107 1.00 96.06 74 GLU A O 1
ATOM 591 N N . ARG A 1 75 ? -8.325 2.111 -17.147 1.00 97.00 75 ARG A N 1
ATOM 592 C CA . ARG A 1 75 ? -7.247 2.832 -17.837 1.00 97.00 75 ARG A CA 1
ATOM 593 C C . ARG A 1 75 ? -7.455 4.342 -17.828 1.00 97.00 75 ARG A C 1
ATOM 595 O O . ARG A 1 75 ? -6.508 5.067 -17.542 1.00 97.00 75 ARG A O 1
ATOM 602 N N . ASP A 1 76 ? -8.675 4.816 -18.070 1.00 96.19 76 ASP A N 1
ATOM 603 C CA . ASP A 1 76 ? -9.005 6.246 -18.023 1.00 96.19 76 ASP A CA 1
ATOM 604 C C . ASP A 1 76 ? -8.803 6.814 -16.611 1.00 96.19 76 ASP A C 1
ATOM 606 O O . ASP A 1 76 ? -8.284 7.919 -16.433 1.00 96.19 76 ASP A O 1
ATOM 610 N N . LEU A 1 77 ? -9.158 6.034 -15.585 1.00 92.00 77 LEU A N 1
ATOM 611 C CA . LEU A 1 77 ? -8.894 6.374 -14.191 1.00 92.00 77 LEU A CA 1
ATOM 612 C C . LEU A 1 77 ? -7.389 6.483 -13.914 1.00 92.00 77 LEU A C 1
ATOM 614 O O . LEU A 1 77 ? -6.954 7.460 -13.305 1.00 92.00 77 LEU A O 1
ATOM 618 N N . ALA A 1 78 ? -6.594 5.504 -14.354 1.00 94.19 78 ALA A N 1
ATOM 619 C CA . ALA A 1 78 ? -5.147 5.544 -14.186 1.00 94.19 78 ALA A CA 1
ATOM 620 C C . ALA A 1 78 ? -4.534 6.738 -14.922 1.00 94.19 78 ALA A C 1
ATOM 622 O O . ALA A 1 78 ? -3.810 7.508 -14.303 1.00 94.19 78 ALA A O 1
ATOM 623 N N . ALA A 1 79 ? -4.903 6.975 -16.181 1.00 93.69 79 ALA A N 1
ATOM 624 C CA . ALA A 1 79 ? -4.430 8.119 -16.959 1.00 93.69 79 ALA A CA 1
ATOM 625 C C . ALA A 1 79 ? -4.776 9.470 -16.306 1.00 93.69 79 ALA A C 1
ATOM 627 O O . ALA A 1 79 ? -3.994 10.414 -16.382 1.00 93.69 79 ALA A O 1
ATOM 628 N N . LYS A 1 80 ? -5.924 9.563 -15.622 1.00 92.94 80 LYS A N 1
ATOM 629 C CA . LYS A 1 80 ? -6.333 10.771 -14.894 1.00 92.94 80 LYS A CA 1
ATOM 630 C C . LYS A 1 80 ? -5.452 11.077 -13.677 1.00 92.94 80 LYS A C 1
ATOM 632 O O . LYS A 1 80 ? -5.282 12.249 -13.345 1.00 92.94 80 LYS A O 1
ATOM 637 N N . TYR A 1 81 ? -4.960 10.057 -12.971 1.00 92.38 81 TYR A N 1
ATOM 638 C CA . TYR A 1 81 ? -4.290 10.222 -11.671 1.00 92.38 81 TYR A CA 1
ATOM 639 C C . TYR A 1 81 ? -2.803 9.859 -11.666 1.00 92.38 81 TYR A C 1
ATOM 641 O O . TYR A 1 81 ? -2.108 10.192 -10.706 1.00 92.38 81 TYR A O 1
ATOM 649 N N . PHE A 1 82 ? -2.313 9.179 -12.699 1.00 93.81 82 PHE A N 1
ATOM 650 C CA . PHE A 1 82 ? -0.913 8.819 -12.846 1.00 93.81 82 PHE A CA 1
ATOM 651 C C . PHE A 1 82 ? -0.137 9.997 -13.452 1.00 93.81 82 PHE A C 1
ATOM 653 O O . PHE A 1 82 ? -0.456 10.409 -14.569 1.00 93.81 82 PHE A O 1
ATOM 660 N N . PRO A 1 83 ? 0.874 10.550 -12.758 1.00 93.31 83 PRO A N 1
ATOM 661 C CA . PRO A 1 83 ? 1.591 11.718 -13.256 1.00 93.31 83 PRO A CA 1
ATOM 662 C C . PRO A 1 83 ? 2.366 11.395 -14.546 1.00 93.31 83 PRO A C 1
ATOM 664 O O . PRO A 1 83 ? 3.224 10.502 -14.530 1.00 93.31 83 PRO A O 1
ATOM 667 N N . PRO A 1 84 ? 2.081 12.074 -15.674 1.00 92.06 84 PRO A N 1
ATOM 668 C CA . PRO A 1 84 ? 2.710 11.765 -16.957 1.00 92.06 84 PRO A CA 1
ATOM 669 C C . PRO A 1 84 ? 4.226 11.983 -16.936 1.00 92.06 84 PRO A C 1
ATOM 671 O O . PRO A 1 84 ? 4.949 11.289 -17.645 1.00 92.06 84 PRO A O 1
ATOM 674 N N . GLU A 1 85 ? 4.727 12.886 -16.091 1.00 92.88 85 GLU A N 1
ATOM 675 C CA . GLU A 1 85 ? 6.151 13.181 -15.937 1.00 92.88 85 GLU A CA 1
ATOM 676 C C . GLU A 1 85 ? 6.977 12.014 -15.372 1.00 92.88 85 GLU A C 1
ATOM 678 O O . GLU A 1 85 ? 8.204 12.027 -15.479 1.00 92.88 85 GLU A O 1
ATOM 683 N N . TYR A 1 86 ? 6.333 10.998 -14.784 1.00 94.88 86 TYR A N 1
ATOM 684 C CA . TYR A 1 86 ? 7.028 9.786 -14.340 1.00 94.88 86 TYR A CA 1
ATOM 685 C C . TYR A 1 86 ? 7.363 8.852 -15.503 1.00 94.88 86 TYR A C 1
ATOM 687 O O . TYR A 1 86 ? 8.229 7.996 -15.354 1.00 94.88 86 TYR A O 1
ATOM 695 N N . SER A 1 87 ? 6.698 9.003 -16.651 1.00 95.44 87 SER A N 1
ATOM 696 C CA . SER A 1 87 ? 6.927 8.203 -17.852 1.00 95.44 87 SER A CA 1
ATOM 697 C C . SER A 1 87 ? 7.870 8.920 -18.812 1.00 95.44 87 SER A C 1
ATOM 699 O O . SER A 1 87 ? 7.646 10.074 -19.169 1.00 95.44 87 SER A O 1
ATOM 701 N N . ARG A 1 88 ? 8.873 8.204 -19.328 1.00 95.88 88 ARG A N 1
ATOM 702 C CA . ARG A 1 88 ? 9.722 8.664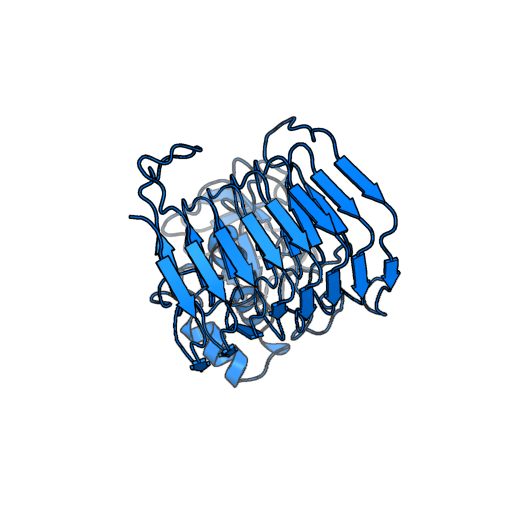 -20.436 1.00 95.88 88 ARG A CA 1
ATOM 703 C C . ARG A 1 88 ? 9.712 7.662 -21.581 1.00 95.88 88 ARG A C 1
ATOM 705 O O . ARG A 1 88 ? 9.578 6.459 -21.367 1.00 95.88 88 ARG A O 1
ATOM 712 N N . GLY A 1 89 ? 9.881 8.177 -22.791 1.00 92.81 89 GLY A N 1
ATOM 713 C CA . GLY A 1 89 ? 9.983 7.386 -24.007 1.00 92.81 89 GLY A CA 1
ATOM 714 C C . GLY A 1 89 ? 9.132 7.941 -25.157 1.00 92.81 89 GLY A C 1
ATOM 715 O O . GLY A 1 89 ? 8.551 9.020 -25.013 1.00 92.81 89 GLY A O 1
ATOM 716 N N . PRO A 1 90 ? 9.039 7.209 -26.278 1.00 96.69 90 PRO A N 1
ATOM 717 C CA . PRO A 1 90 ? 9.580 5.860 -26.461 1.00 96.69 90 PRO A CA 1
ATOM 718 C C . PRO A 1 90 ? 11.106 5.763 -26.321 1.00 96.69 90 PRO A C 1
ATOM 720 O O . PRO A 1 90 ? 11.817 6.736 -26.573 1.00 96.69 90 PRO A O 1
ATOM 723 N N . VAL A 1 91 ? 11.602 4.610 -25.877 1.00 98.25 91 VAL A N 1
ATOM 724 C CA . VAL A 1 91 ? 13.036 4.320 -25.728 1.00 98.25 91 VAL A CA 1
ATOM 725 C C . VAL A 1 91 ? 13.461 3.261 -26.738 1.00 98.25 91 VAL A C 1
ATOM 727 O O . VAL A 1 91 ? 12.678 2.383 -27.086 1.00 98.25 91 VAL A O 1
ATOM 730 N N . GLN A 1 92 ? 14.710 3.318 -27.195 1.00 98.44 92 GLN A N 1
ATOM 731 C CA . GLN A 1 92 ? 15.264 2.333 -28.121 1.00 98.44 92 GLN A CA 1
ATOM 732 C C . GLN A 1 92 ? 16.285 1.447 -27.411 1.00 98.44 92 GLN A C 1
ATOM 734 O O . GLN A 1 92 ? 17.159 1.935 -26.696 1.00 98.44 92 GLN A O 1
ATOM 739 N N . MET A 1 93 ? 16.188 0.142 -27.646 1.00 98.56 93 MET A N 1
ATOM 740 C CA . MET A 1 93 ? 17.144 -0.870 -27.195 1.00 98.56 93 MET A CA 1
ATOM 741 C C . MET A 1 93 ? 17.415 -1.799 -28.372 1.00 98.56 93 MET A C 1
ATOM 743 O O . MET A 1 93 ? 16.470 -2.279 -28.997 1.00 98.56 93 MET A O 1
ATOM 747 N N . ARG A 1 94 ? 18.689 -2.025 -28.694 1.00 98.50 94 ARG A N 1
ATOM 748 C CA . ARG A 1 94 ? 19.097 -2.871 -29.822 1.00 98.50 94 ARG A CA 1
ATOM 749 C C . ARG A 1 94 ? 19.793 -4.122 -29.327 1.00 98.50 94 ARG A C 1
ATOM 751 O O . ARG A 1 94 ? 20.577 -4.055 -28.380 1.00 98.50 94 ARG A O 1
ATOM 758 N N . GLN A 1 95 ? 19.557 -5.240 -29.997 1.00 98.38 95 GLN A N 1
ATOM 759 C CA . GLN A 1 95 ? 20.233 -6.494 -29.707 1.00 98.38 95 GLN A CA 1
ATOM 760 C C . GLN A 1 95 ? 21.754 -6.294 -29.691 1.00 98.38 95 GLN A C 1
ATOM 762 O O . GLN A 1 95 ? 22.349 -5.761 -30.628 1.00 98.38 95 GLN A O 1
ATOM 767 N N . GLY A 1 96 ? 22.399 -6.746 -28.617 1.00 98.25 96 GLY A N 1
ATOM 768 C CA . GLY A 1 96 ? 23.844 -6.643 -28.456 1.00 98.25 96 GLY A CA 1
ATOM 769 C C . GLY A 1 96 ? 24.366 -5.240 -28.121 1.00 98.25 96 GLY A C 1
ATOM 770 O O . GLY A 1 96 ? 25.580 -5.112 -27.959 1.00 98.25 96 GLY A O 1
ATOM 771 N N . ASP A 1 97 ? 23.509 -4.229 -27.988 1.00 98.44 97 ASP A N 1
ATOM 772 C CA . ASP A 1 97 ? 23.827 -2.945 -27.351 1.00 98.44 97 ASP A CA 1
ATOM 773 C C . ASP A 1 97 ? 23.552 -3.041 -25.837 1.00 98.44 97 ASP A C 1
ATOM 775 O O . ASP A 1 97 ? 22.991 -4.028 -25.349 1.00 98.44 97 ASP A O 1
ATOM 779 N N . ASP A 1 98 ? 23.966 -2.025 -25.094 1.00 98.62 98 ASP A N 1
ATOM 780 C CA . ASP A 1 98 ? 23.760 -1.893 -23.651 1.00 98.62 98 ASP A CA 1
ATOM 781 C C . ASP A 1 98 ? 23.103 -0.564 -23.237 1.00 98.62 98 ASP A C 1
ATOM 783 O O . ASP A 1 98 ? 22.835 -0.312 -22.058 1.00 98.62 98 ASP A O 1
ATOM 787 N N . ARG A 1 99 ? 22.805 0.287 -24.223 1.00 98.75 99 ARG A N 1
ATOM 788 C CA . ARG A 1 99 ? 22.223 1.615 -24.031 1.00 98.75 99 ARG A CA 1
ATOM 789 C C . ARG A 1 99 ? 20.711 1.598 -24.205 1.00 98.75 99 ARG A C 1
ATOM 791 O O . ARG A 1 99 ? 20.201 1.218 -25.257 1.00 98.75 99 ARG A O 1
ATOM 798 N N . VAL A 1 100 ? 19.996 2.102 -23.205 1.00 98.69 100 VAL A N 1
ATOM 799 C CA . VAL A 1 100 ? 18.594 2.508 -23.348 1.00 98.69 100 VAL A CA 1
ATOM 800 C C . VAL A 1 100 ? 18.595 3.936 -23.894 1.00 98.69 100 VAL A C 1
ATOM 802 O O . VAL A 1 100 ? 18.880 4.881 -23.159 1.00 98.69 100 VAL A O 1
ATOM 805 N N . VAL A 1 101 ? 18.327 4.093 -25.189 1.00 98.69 101 VAL A N 1
ATOM 806 C CA . VAL A 1 101 ? 18.474 5.364 -25.918 1.00 98.69 101 VAL A CA 1
ATOM 807 C C . VAL A 1 101 ? 17.163 6.147 -25.905 1.00 98.69 101 VAL A C 1
ATOM 809 O O . VAL A 1 101 ? 16.131 5.640 -26.345 1.00 98.69 101 VAL A O 1
ATOM 812 N N . PHE A 1 102 ? 17.199 7.385 -25.412 1.00 98.12 102 PHE A N 1
ATOM 813 C CA . PHE A 1 102 ? 16.079 8.332 -25.396 1.00 98.12 102 PHE A CA 1
ATOM 814 C C . PHE A 1 102 ? 16.582 9.738 -25.018 1.00 98.12 102 PHE A C 1
ATOM 816 O O . PHE A 1 102 ? 17.650 9.858 -24.420 1.00 98.12 102 PHE A O 1
ATOM 823 N N . PRO A 1 103 ? 15.822 10.818 -25.283 1.00 96.94 103 PRO A N 1
ATOM 824 C CA . PRO A 1 103 ? 16.166 12.149 -24.782 1.00 96.94 103 PRO A CA 1
ATOM 825 C C . PRO A 1 103 ? 16.165 12.182 -23.243 1.00 96.94 103 PRO A C 1
ATOM 827 O O . PRO A 1 103 ? 15.116 12.276 -22.601 1.00 96.94 103 PRO A O 1
ATOM 830 N N . ASN A 1 104 ? 17.345 12.106 -22.631 1.00 97.31 104 ASN A N 1
ATOM 831 C CA . ASN A 1 104 ? 17.511 12.013 -21.186 1.00 97.31 104 ASN A CA 1
ATOM 832 C C . ASN A 1 104 ? 17.658 13.410 -20.570 1.00 97.31 104 ASN A C 1
ATOM 834 O O . ASN A 1 104 ? 18.689 13.771 -20.008 1.00 97.31 104 ASN A O 1
ATOM 838 N N . GLN A 1 105 ? 16.612 14.230 -20.708 1.00 93.19 105 GLN A N 1
ATOM 839 C CA . GLN A 1 105 ? 16.588 15.606 -20.212 1.00 93.19 105 GLN A CA 1
ATOM 840 C C . GLN A 1 105 ? 15.350 15.853 -19.328 1.00 93.19 105 GLN A C 1
ATOM 842 O O . GLN A 1 105 ? 14.227 15.737 -19.816 1.00 93.19 105 GLN A O 1
ATOM 847 N N . PRO A 1 106 ? 15.526 16.197 -18.035 1.00 93.81 106 PRO A N 1
ATOM 848 C CA . PRO A 1 106 ? 16.803 16.237 -17.313 1.00 93.81 106 PRO A CA 1
ATOM 849 C C . PRO A 1 106 ? 17.413 14.828 -17.147 1.00 93.81 106 PRO A C 1
ATOM 851 O O . PRO A 1 106 ? 16.638 13.866 -17.033 1.00 93.81 106 PRO A O 1
ATOM 854 N N . PRO A 1 107 ? 18.755 14.691 -17.089 1.00 95.88 107 PRO A N 1
ATOM 855 C CA . PRO A 1 107 ? 19.400 13.393 -16.916 1.00 95.88 107 PRO A CA 1
ATOM 856 C C . PRO A 1 107 ? 18.906 12.657 -15.673 1.00 95.88 107 PRO A C 1
ATOM 858 O O . PRO A 1 107 ? 18.775 13.249 -14.598 1.00 95.88 107 PRO A O 1
ATOM 861 N N . LEU A 1 108 ? 18.616 11.363 -15.815 1.00 97.00 108 LEU A N 1
ATOM 862 C CA . LEU A 1 108 ? 18.370 10.498 -14.663 1.00 97.00 108 LEU A CA 1
ATOM 863 C C . LEU A 1 108 ? 19.648 10.399 -13.814 1.00 97.00 108 LEU A C 1
ATOM 865 O O . LEU A 1 108 ? 20.734 10.271 -14.376 1.00 97.00 108 LEU A O 1
ATOM 869 N N . PRO A 1 109 ? 19.574 10.453 -12.479 1.00 97.06 109 PRO A N 1
ATOM 870 C CA . PRO A 1 109 ? 20.755 10.248 -11.652 1.00 97.06 109 PRO A CA 1
ATOM 871 C C . PRO A 1 109 ? 21.214 8.786 -11.718 1.00 97.06 109 PRO A C 1
ATOM 873 O O . PRO A 1 109 ? 20.397 7.874 -11.845 1.00 97.06 109 PRO A O 1
ATOM 876 N N . VAL A 1 110 ? 22.524 8.572 -11.590 1.00 98.12 110 VAL A N 1
ATOM 877 C CA . VAL A 1 110 ? 23.096 7.236 -11.381 1.00 98.12 110 VAL A CA 1
ATOM 878 C C . VAL A 1 110 ? 22.669 6.725 -10.007 1.00 98.12 110 VAL A C 1
ATOM 880 O O . VAL A 1 110 ? 22.762 7.442 -9.010 1.00 98.12 110 VAL A O 1
ATOM 883 N N . SER A 1 111 ? 22.197 5.484 -9.960 1.00 97.94 111 SER A N 1
ATOM 884 C CA . SER A 1 111 ? 21.736 4.833 -8.743 1.00 97.94 111 SER A CA 1
ATOM 885 C C . SER A 1 111 ? 22.915 4.461 -7.850 1.00 97.94 111 SER A C 1
ATOM 887 O O . SER A 1 111 ? 23.824 3.736 -8.253 1.00 97.94 111 SER A O 1
ATOM 889 N N . THR A 1 112 ? 22.864 4.896 -6.599 1.00 96.12 112 THR A N 1
ATOM 890 C CA . THR A 1 112 ? 23.891 4.639 -5.581 1.00 96.12 112 THR A CA 1
ATOM 891 C C . THR A 1 112 ? 23.457 3.600 -4.552 1.00 96.12 112 THR A C 1
ATOM 893 O O . THR A 1 112 ? 24.301 2.984 -3.902 1.00 96.12 112 THR A O 1
ATOM 896 N N . ARG A 1 113 ? 22.146 3.381 -4.398 1.00 92.81 113 ARG A N 1
ATOM 897 C CA . ARG A 1 113 ? 21.573 2.485 -3.386 1.00 92.81 113 ARG A CA 1
ATOM 898 C C . ARG A 1 113 ? 20.214 1.936 -3.797 1.00 92.81 113 ARG A C 1
ATOM 900 O O . ARG A 1 113 ? 19.468 2.557 -4.550 1.00 92.81 113 ARG A O 1
ATOM 907 N N . ASP A 1 114 ? 19.874 0.784 -3.234 1.00 91.00 114 ASP A N 1
ATOM 908 C CA . ASP A 1 114 ? 18.531 0.225 -3.321 1.00 91.00 114 ASP A CA 1
ATOM 909 C C . ASP A 1 114 ? 17.725 0.632 -2.084 1.00 91.00 114 ASP A C 1
ATOM 911 O O . ASP A 1 114 ? 17.749 -0.020 -1.041 1.00 91.00 114 ASP A O 1
ATOM 915 N N . GLU A 1 115 ? 17.050 1.776 -2.180 1.00 86.94 115 GLU A N 1
ATOM 916 C CA . GLU A 1 115 ? 16.216 2.307 -1.104 1.00 86.94 115 GLU A CA 1
ATOM 917 C C . GLU A 1 115 ? 14.750 2.386 -1.544 1.00 86.94 115 GLU A C 1
ATOM 919 O O . GLU A 1 115 ? 14.254 3.444 -1.936 1.00 86.94 115 GLU A O 1
ATOM 924 N N . ARG A 1 116 ? 14.036 1.253 -1.478 1.00 84.62 116 ARG A N 1
ATOM 925 C CA . ARG A 1 116 ? 12.584 1.158 -1.764 1.00 84.62 116 ARG A CA 1
ATOM 926 C C . ARG A 1 116 ? 12.186 1.764 -3.117 1.00 84.62 116 ARG A C 1
ATOM 928 O O . ARG A 1 116 ? 11.126 2.374 -3.251 1.00 84.62 116 ARG A O 1
ATOM 935 N N . GLY A 1 117 ? 13.063 1.630 -4.102 1.00 88.88 117 GLY A N 1
ATOM 936 C CA . GLY A 1 117 ? 12.849 2.117 -5.455 1.00 88.88 117 GLY A CA 1
ATOM 937 C C . GLY A 1 117 ? 12.991 3.630 -5.669 1.00 88.88 117 GLY A C 1
ATOM 938 O O . GLY A 1 117 ? 12.524 4.145 -6.686 1.00 88.88 117 GLY A O 1
ATOM 939 N N . GLN A 1 118 ? 13.598 4.373 -4.735 1.00 92.31 118 GLN A N 1
ATOM 940 C CA . GLN A 1 118 ? 13.810 5.823 -4.889 1.00 92.31 118 GLN A CA 1
ATOM 941 C C . GLN A 1 118 ? 14.733 6.185 -6.058 1.00 92.31 118 GLN A C 1
ATOM 943 O O . GLN A 1 118 ? 14.497 7.187 -6.727 1.00 92.31 118 GLN A O 1
ATOM 948 N N . GLU A 1 119 ? 15.753 5.364 -6.311 1.00 94.31 119 GLU A N 1
ATOM 949 C CA . GLU A 1 119 ? 16.783 5.601 -7.332 1.00 94.31 119 GLU A CA 1
ATOM 950 C C . GLU A 1 119 ? 16.678 4.615 -8.502 1.00 94.31 119 GLU A C 1
ATOM 952 O O . GLU A 1 119 ? 17.626 4.445 -9.255 1.00 94.31 119 GLU A O 1
ATOM 957 N N . SER A 1 120 ? 15.544 3.934 -8.661 1.00 96.69 120 SER A N 1
ATOM 958 C CA . SER A 1 120 ? 15.359 2.905 -9.686 1.00 96.69 120 SER A CA 1
ATOM 959 C C . SER A 1 120 ? 14.245 3.245 -10.667 1.00 96.69 120 SER A C 1
ATOM 961 O O . SER A 1 120 ? 13.328 4.010 -10.352 1.00 96.69 120 SER A O 1
ATOM 963 N N . LEU A 1 121 ? 14.287 2.590 -11.821 1.00 98.06 121 LEU A N 1
ATOM 964 C CA . LEU A 1 121 ? 13.279 2.654 -12.875 1.00 98.06 121 LEU A CA 1
ATOM 965 C C . LEU A 1 121 ? 12.684 1.272 -13.160 1.00 98.06 121 LEU A C 1
ATOM 967 O O . LEU A 1 121 ? 13.268 0.262 -12.775 1.00 98.06 121 LEU A O 1
ATOM 971 N N . CYS A 1 122 ? 11.556 1.217 -13.868 1.00 98.38 122 CYS A N 1
ATOM 972 C CA . CYS A 1 122 ? 11.144 0.001 -14.579 1.00 98.38 122 CYS A CA 1
ATOM 973 C C . CYS A 1 122 ? 10.922 0.279 -16.062 1.00 98.38 122 CYS A C 1
ATOM 975 O O . CYS A 1 122 ? 10.682 1.421 -16.455 1.00 98.38 122 CYS A O 1
ATOM 977 N N . LEU A 1 123 ? 10.940 -0.783 -16.865 1.00 98.50 123 LEU A N 1
ATOM 978 C CA . LEU A 1 123 ? 10.609 -0.758 -18.289 1.00 98.50 123 LEU A CA 1
ATOM 979 C C . LEU A 1 123 ? 9.240 -1.400 -18.531 1.00 98.50 123 LEU A C 1
ATOM 981 O O . LEU A 1 123 ? 8.863 -2.358 -17.851 1.00 98.50 123 LEU A O 1
ATOM 985 N N . TYR A 1 124 ? 8.488 -0.860 -19.484 1.00 98.06 124 TYR A N 1
ATOM 986 C CA . TYR A 1 124 ? 7.160 -1.338 -19.870 1.00 98.06 124 TYR A CA 1
ATOM 987 C C . TYR A 1 124 ? 6.820 -0.910 -21.301 1.00 98.06 124 TYR A C 1
ATOM 989 O O . TYR A 1 124 ? 7.605 -0.208 -21.928 1.00 98.06 124 TYR A O 1
ATOM 997 N N . GLY A 1 125 ? 5.666 -1.320 -21.821 1.00 95.69 125 GLY A N 1
ATOM 998 C CA . GLY A 1 125 ? 5.250 -1.037 -23.195 1.00 95.69 125 GLY A CA 1
ATOM 999 C C . GLY A 1 125 ? 4.997 -2.331 -23.954 1.00 95.69 125 GLY A C 1
ATOM 1000 O O . GLY A 1 125 ? 4.488 -3.285 -23.368 1.00 95.69 125 GLY A O 1
ATOM 1001 N N . ASP A 1 126 ? 5.340 -2.342 -25.238 1.00 93.81 126 ASP A N 1
ATOM 1002 C CA . ASP A 1 126 ? 5.153 -3.475 -26.141 1.00 93.81 126 ASP A CA 1
ATOM 1003 C C . ASP A 1 126 ? 6.170 -4.611 -25.886 1.00 93.81 126 ASP A C 1
ATOM 1005 O O . ASP A 1 126 ? 6.028 -5.372 -24.930 1.00 93.81 126 ASP A O 1
ATOM 1009 N N . THR A 1 127 ? 7.188 -4.776 -26.732 1.00 96.88 127 THR A N 1
ATOM 1010 C CA . THR A 1 127 ? 8.124 -5.907 -26.660 1.00 96.88 127 THR A CA 1
ATOM 1011 C C . THR A 1 127 ? 9.413 -5.469 -25.979 1.00 96.88 127 THR A C 1
ATOM 1013 O O . THR A 1 127 ? 10.113 -4.594 -26.478 1.00 96.88 127 THR A O 1
ATOM 1016 N N . LEU A 1 128 ? 9.760 -6.077 -24.845 1.00 98.19 128 LEU A N 1
ATOM 1017 C CA . LEU A 1 128 ? 11.061 -5.868 -24.206 1.00 98.19 128 LEU A CA 1
ATOM 1018 C C . LEU A 1 128 ? 12.087 -6.894 -24.714 1.00 98.19 128 LEU A C 1
ATOM 1020 O O . LEU A 1 128 ? 11.697 -8.017 -25.045 1.00 98.19 128 LEU A O 1
ATOM 1024 N N . PRO A 1 129 ? 13.393 -6.562 -24.708 1.00 98.44 129 PRO A N 1
ATOM 1025 C CA . PRO A 1 129 ? 14.446 -7.559 -24.855 1.00 98.44 129 PRO A CA 1
ATOM 1026 C C . PRO A 1 129 ? 14.215 -8.766 -23.921 1.00 98.44 129 PRO A C 1
ATOM 1028 O O . PRO A 1 129 ? 13.865 -8.554 -22.758 1.00 98.44 129 PRO A O 1
ATOM 1031 N N . PRO A 1 130 ? 14.448 -10.020 -24.361 1.00 98.00 130 PRO A N 1
ATOM 1032 C CA . PRO A 1 130 ? 14.064 -11.220 -23.600 1.00 98.00 130 PRO A CA 1
ATOM 1033 C C . PRO A 1 130 ? 14.701 -11.366 -22.213 1.00 98.00 130 PRO A C 1
ATOM 1035 O O . PRO A 1 130 ? 14.195 -12.099 -21.368 1.00 98.00 130 PRO A O 1
ATOM 1038 N N . ASN A 1 131 ? 15.833 -10.704 -21.977 1.00 98.25 131 ASN A N 1
ATOM 1039 C CA . ASN A 1 131 ? 16.521 -10.690 -20.688 1.00 98.25 131 ASN A CA 1
ATOM 1040 C C . ASN A 1 131 ? 16.063 -9.551 -19.759 1.00 98.25 131 ASN A C 1
ATOM 1042 O O . ASN A 1 131 ? 16.649 -9.360 -18.692 1.00 98.25 131 ASN A O 1
ATOM 1046 N N . LEU A 1 132 ? 15.024 -8.807 -20.144 1.00 98.44 132 LEU A N 1
ATOM 1047 C CA . LEU A 1 132 ? 14.357 -7.811 -19.316 1.00 98.44 132 LEU A CA 1
ATOM 1048 C C . LEU A 1 132 ? 12.953 -8.284 -18.933 1.00 98.44 132 LEU A C 1
ATOM 1050 O O . LEU A 1 132 ? 12.289 -9.011 -19.665 1.00 98.44 132 LEU A O 1
ATOM 1054 N N . VAL A 1 133 ? 12.493 -7.842 -17.768 1.00 98.19 133 VAL A N 1
ATOM 1055 C CA . VAL A 1 133 ? 11.190 -8.184 -17.203 1.00 98.19 133 VAL A CA 1
ATOM 1056 C C . VAL A 1 133 ? 10.377 -6.903 -17.073 1.00 98.19 133 VAL A C 1
ATOM 1058 O O . VAL A 1 133 ? 10.831 -5.906 -16.507 1.00 98.19 133 VAL A O 1
ATOM 1061 N N . ARG A 1 134 ? 9.159 -6.923 -17.614 1.00 98.25 134 ARG A N 1
ATOM 1062 C CA . ARG A 1 134 ? 8.229 -5.790 -17.573 1.00 98.25 134 ARG A CA 1
ATOM 1063 C C . ARG A 1 134 ? 7.883 -5.432 -16.131 1.00 98.25 134 ARG A C 1
ATOM 1065 O O . ARG A 1 134 ? 7.609 -6.309 -15.320 1.00 98.25 134 ARG A O 1
ATOM 1072 N N . GLY A 1 135 ? 7.918 -4.142 -15.808 1.00 97.81 135 GLY A N 1
ATOM 1073 C CA . GLY A 1 135 ? 7.626 -3.637 -14.464 1.00 97.81 135 GLY A CA 1
ATOM 1074 C C . GLY A 1 135 ? 8.706 -3.919 -13.412 1.00 97.81 135 GLY A C 1
ATOM 1075 O O . GLY A 1 135 ? 8.636 -3.366 -12.318 1.00 97.81 135 GLY A O 1
ATOM 1076 N N . ARG A 1 136 ? 9.734 -4.713 -13.726 1.00 97.75 136 ARG A N 1
ATOM 1077 C CA . ARG A 1 136 ? 10.828 -5.004 -12.799 1.00 97.75 136 ARG A CA 1
ATOM 1078 C C . ARG A 1 136 ? 11.713 -3.781 -12.555 1.00 97.75 136 ARG A C 1
ATOM 1080 O O . ARG A 1 136 ? 11.940 -2.971 -13.453 1.00 97.75 136 ARG A O 1
ATOM 1087 N N . GLN A 1 137 ? 12.244 -3.694 -11.343 1.00 97.94 137 GLN A N 1
ATOM 1088 C CA . GLN A 1 137 ? 13.204 -2.697 -10.901 1.00 97.94 137 GLN A CA 1
ATOM 1089 C C . GLN A 1 137 ? 14.564 -2.883 -11.583 1.00 97.94 137 GLN A C 1
ATOM 1091 O O . GLN A 1 137 ? 15.157 -3.962 -11.544 1.00 97.94 137 GLN A O 1
ATOM 1096 N N . TYR A 1 138 ? 15.078 -1.787 -12.132 1.00 98.56 138 TYR A N 1
ATOM 1097 C CA . TYR A 1 138 ? 16.425 -1.647 -12.673 1.00 98.56 138 TYR A CA 1
ATOM 1098 C C . TYR A 1 138 ? 17.077 -0.364 -12.153 1.00 98.56 138 TYR A C 1
ATOM 1100 O O . TYR A 1 138 ? 16.398 0.591 -11.766 1.00 98.56 138 TYR A O 1
ATOM 1108 N N . PHE A 1 139 ? 18.403 -0.336 -12.166 1.00 98.62 139 PHE A N 1
ATOM 1109 C CA . PHE A 1 139 ? 19.215 0.746 -11.617 1.00 98.62 139 PHE A CA 1
ATOM 1110 C C . PHE A 1 139 ? 20.057 1.377 -12.716 1.00 98.62 139 PHE A C 1
ATOM 1112 O O . PHE A 1 139 ? 20.640 0.661 -13.523 1.00 98.62 139 PHE A O 1
ATOM 1119 N N . VAL A 1 140 ? 20.119 2.704 -12.742 1.00 98.56 140 VAL A N 1
ATOM 1120 C CA . VAL A 1 140 ? 20.946 3.467 -13.680 1.00 98.56 140 VAL A CA 1
ATOM 1121 C C . VAL A 1 140 ? 22.396 3.364 -13.224 1.00 98.56 140 VAL A C 1
ATOM 1123 O O . VAL A 1 140 ? 22.704 3.726 -12.093 1.00 98.56 140 VAL A O 1
ATOM 1126 N N . VAL A 1 141 ? 23.289 2.891 -14.089 1.00 98.56 141 VAL A N 1
ATOM 1127 C CA . VAL A 1 141 ? 24.734 2.796 -13.798 1.00 98.56 141 VAL A CA 1
ATOM 1128 C C . VAL A 1 141 ? 25.567 3.790 -14.605 1.00 98.56 141 VAL A C 1
ATOM 1130 O O . VAL A 1 141 ? 26.685 4.110 -14.222 1.00 98.56 141 VAL A O 1
ATOM 1133 N N . GLU A 1 142 ? 24.990 4.338 -15.672 1.00 98.56 142 GLU A N 1
ATOM 1134 C CA . GLU A 1 142 ? 25.555 5.417 -16.483 1.00 98.56 142 GLU A CA 1
ATOM 1135 C C . GLU A 1 142 ? 24.408 6.272 -17.018 1.00 98.56 142 GLU A C 1
ATOM 1137 O O . GLU A 1 142 ? 23.342 5.739 -17.345 1.00 98.56 142 GLU A O 1
ATOM 1142 N N . SER A 1 143 ? 24.610 7.587 -17.086 1.00 98.50 143 SER A N 1
ATOM 1143 C CA . SER A 1 143 ? 23.589 8.533 -17.528 1.00 98.50 143 SER A CA 1
ATOM 1144 C C . SER A 1 143 ? 24.217 9.628 -18.371 1.00 98.50 143 SER A C 1
ATOM 1146 O O . SER A 1 143 ? 24.947 10.474 -17.860 1.00 98.50 143 SER A O 1
ATOM 1148 N N . GLU A 1 144 ? 23.900 9.597 -19.656 1.00 98.44 144 GLU A N 1
ATOM 1149 C CA . GLU A 1 144 ? 24.347 10.547 -20.666 1.00 98.44 144 GLU A CA 1
ATOM 1150 C C . GLU A 1 144 ? 23.131 11.298 -21.243 1.00 98.44 144 GLU A C 1
ATOM 1152 O O . GLU A 1 144 ? 21.985 10.901 -21.004 1.00 98.44 144 GLU A O 1
ATOM 1157 N N . PRO A 1 145 ? 23.313 12.407 -21.982 1.00 97.81 145 PRO A N 1
ATOM 1158 C CA . PRO A 1 145 ? 22.197 13.216 -22.485 1.00 97.81 145 PRO A CA 1
ATOM 1159 C C . PRO A 1 145 ? 21.201 12.480 -23.400 1.00 97.81 145 PRO A C 1
ATOM 1161 O O . PRO A 1 145 ? 20.045 12.895 -23.512 1.00 97.81 145 PRO A O 1
ATOM 1164 N N . ASP A 1 146 ? 21.640 11.418 -24.068 1.00 97.75 146 ASP A N 1
ATOM 1165 C CA . ASP A 1 146 ? 20.909 10.674 -25.096 1.00 97.75 146 ASP A CA 1
ATOM 1166 C C . ASP A 1 146 ? 20.701 9.188 -24.760 1.00 97.75 146 ASP A C 1
ATOM 1168 O O . ASP A 1 146 ? 19.995 8.481 -25.487 1.00 97.75 146 ASP A O 1
ATOM 1172 N N . PHE A 1 147 ? 21.269 8.702 -23.654 1.00 98.56 147 PHE A N 1
ATOM 1173 C CA . PHE A 1 147 ? 21.038 7.341 -23.187 1.00 98.56 147 PHE A CA 1
ATOM 1174 C C . PHE A 1 147 ? 21.305 7.162 -21.692 1.00 98.56 147 PHE A C 1
ATOM 1176 O O . PHE A 1 147 ? 21.925 7.984 -21.023 1.00 98.56 147 PHE A O 1
ATOM 1183 N N . ILE A 1 148 ? 20.863 6.018 -21.181 1.00 98.81 148 ILE A N 1
ATOM 1184 C CA . ILE A 1 148 ? 21.322 5.468 -19.905 1.00 98.81 148 ILE A CA 1
ATOM 1185 C C . ILE A 1 148 ? 21.801 4.031 -20.105 1.00 98.81 148 ILE A C 1
ATOM 1187 O O . ILE A 1 148 ? 21.399 3.359 -21.060 1.00 98.81 148 ILE A O 1
ATOM 1191 N N . ARG A 1 149 ? 22.594 3.532 -19.160 1.00 98.88 149 ARG A N 1
ATOM 1192 C CA . ARG A 1 149 ? 22.833 2.094 -18.986 1.00 98.88 149 ARG A CA 1
ATOM 1193 C C . ARG A 1 149 ? 22.214 1.622 -17.691 1.00 98.88 149 ARG A C 1
ATOM 1195 O O . ARG A 1 149 ? 22.176 2.370 -16.711 1.00 98.88 149 ARG A O 1
ATOM 1202 N N . ILE A 1 150 ? 21.747 0.379 -17.690 1.00 98.81 150 ILE A N 1
ATOM 1203 C CA . ILE A 1 150 ? 21.034 -0.195 -16.553 1.00 98.81 150 ILE A CA 1
ATOM 1204 C C . ILE A 1 150 ? 21.652 -1.505 -16.069 1.00 98.81 150 ILE A C 1
ATOM 1206 O O . ILE A 1 150 ? 22.248 -2.249 -16.844 1.00 98.81 150 ILE A O 1
ATOM 1210 N N . ALA A 1 151 ? 21.452 -1.785 -14.784 1.00 98.62 151 ALA A N 1
ATOM 1211 C CA . ALA A 1 151 ? 21.833 -3.017 -14.103 1.00 98.62 151 ALA A CA 1
ATOM 1212 C C . ALA A 1 151 ? 20.693 -3.518 -13.198 1.00 98.62 151 ALA A C 1
ATOM 1214 O O . ALA A 1 151 ? 19.723 -2.802 -12.929 1.00 98.62 151 ALA A O 1
ATOM 1215 N N . THR A 1 152 ? 20.808 -4.751 -12.695 1.00 97.56 152 THR A N 1
ATOM 1216 C CA . THR A 1 152 ? 19.851 -5.324 -11.725 1.00 97.56 152 THR A CA 1
ATOM 1217 C C . THR A 1 152 ? 20.118 -4.910 -10.279 1.00 97.56 152 THR A C 1
ATOM 1219 O O . THR A 1 152 ? 19.280 -5.159 -9.419 1.00 97.56 152 THR A O 1
ATOM 1222 N N . THR A 1 153 ? 21.268 -4.292 -9.997 1.00 97.12 153 THR A N 1
ATOM 1223 C CA . THR A 1 153 ? 21.650 -3.749 -8.684 1.00 97.12 153 THR A CA 1
ATOM 1224 C C . THR A 1 153 ? 22.375 -2.410 -8.858 1.00 97.12 153 THR A C 1
ATOM 1226 O O . THR A 1 153 ? 22.974 -2.187 -9.915 1.00 97.12 153 THR A O 1
ATOM 1229 N N . PRO A 1 154 ? 22.392 -1.526 -7.843 1.00 96.94 154 PRO A N 1
ATOM 1230 C CA . PRO A 1 154 ? 23.211 -0.312 -7.872 1.00 96.94 154 PRO A CA 1
ATOM 1231 C C . PRO A 1 154 ? 24.690 -0.638 -8.125 1.00 96.94 154 PRO A C 1
ATOM 1233 O O . PRO A 1 154 ? 25.231 -1.548 -7.496 1.00 96.94 154 PRO A O 1
ATOM 1236 N N . GLY A 1 155 ? 25.326 0.073 -9.062 1.00 95.62 155 GLY A N 1
ATOM 1237 C CA . GLY A 1 155 ? 26.724 -0.163 -9.458 1.00 95.62 155 GLY A CA 1
ATOM 1238 C C . GLY A 1 155 ? 27.019 -1.557 -10.036 1.00 95.62 155 GLY A C 1
ATOM 1239 O O . GLY A 1 155 ? 28.180 -1.959 -10.071 1.00 95.62 155 GLY A O 1
ATOM 1240 N N . GLY A 1 156 ? 25.987 -2.313 -10.427 1.00 97.19 156 GLY A N 1
ATOM 1241 C CA . GLY A 1 156 ? 26.124 -3.664 -10.969 1.00 97.19 156 GLY A CA 1
ATOM 1242 C C . GLY A 1 156 ? 26.623 -3.707 -12.415 1.00 97.19 156 GLY A C 1
ATOM 1243 O O . GLY A 1 156 ? 26.857 -2.679 -13.051 1.00 97.19 156 GLY A O 1
ATOM 1244 N N . GLU A 1 157 ? 26.753 -4.924 -12.944 1.00 98.19 157 GLU A N 1
ATOM 1245 C CA . GLU A 1 157 ? 27.116 -5.147 -14.344 1.00 98.19 157 GLU A CA 1
ATOM 1246 C C . GLU A 1 157 ? 26.032 -4.603 -15.284 1.00 98.19 157 GLU A C 1
ATOM 1248 O O . GLU A 1 157 ? 24.832 -4.815 -15.081 1.00 98.19 157 GLU A O 1
ATOM 1253 N N . VAL A 1 158 ? 26.481 -3.896 -16.319 1.00 98.62 158 VAL A N 1
ATOM 1254 C CA . VAL A 1 158 ? 25.625 -3.353 -17.369 1.00 98.62 158 VAL A CA 1
ATOM 1255 C C . VAL A 1 158 ? 24.924 -4.492 -18.113 1.00 98.62 158 VAL A C 1
ATOM 1257 O O . VAL A 1 158 ? 25.552 -5.457 -18.548 1.00 98.62 158 VAL A O 1
ATOM 1260 N N . ILE A 1 159 ? 23.616 -4.357 -18.320 1.00 98.69 159 ILE A N 1
ATOM 1261 C CA . ILE A 1 159 ? 22.834 -5.337 -19.073 1.00 98.69 159 ILE A CA 1
ATOM 1262 C C . ILE A 1 159 ? 23.013 -5.109 -20.574 1.00 98.69 159 ILE A C 1
ATOM 1264 O O . ILE A 1 159 ? 22.592 -4.090 -21.116 1.00 98.69 159 ILE A O 1
ATOM 1268 N N . ARG A 1 160 ? 23.553 -6.115 -21.263 1.00 98.62 160 ARG A N 1
ATOM 1269 C CA . ARG A 1 160 ? 23.543 -6.198 -22.728 1.00 98.62 160 ARG A CA 1
ATOM 1270 C C . ARG A 1 160 ? 22.242 -6.838 -23.213 1.00 98.62 160 ARG A C 1
ATOM 1272 O O . ARG A 1 160 ? 21.865 -7.900 -22.718 1.00 98.62 160 ARG A O 1
ATOM 1279 N N . PHE A 1 161 ? 21.544 -6.236 -24.171 1.00 98.69 161 PHE A N 1
ATOM 1280 C CA . PHE A 1 161 ? 20.218 -6.712 -24.585 1.00 98.69 161 PHE A CA 1
ATOM 1281 C C . PHE A 1 161 ? 20.291 -7.981 -25.444 1.00 98.69 161 PHE A C 1
ATOM 1283 O O . PHE A 1 161 ? 21.026 -8.042 -26.432 1.00 98.69 161 PHE A O 1
ATOM 1290 N N . ALA A 1 162 ? 19.490 -8.990 -25.092 1.00 98.31 162 ALA A N 1
ATOM 1291 C CA . ALA A 1 162 ? 19.414 -10.272 -25.802 1.00 98.31 162 ALA A CA 1
ATOM 1292 C C . ALA A 1 162 ? 18.524 -10.232 -27.062 1.00 98.31 162 ALA A C 1
ATOM 1294 O O . ALA A 1 162 ? 18.408 -11.230 -27.769 1.00 98.31 162 ALA A O 1
ATOM 1295 N N . GLY A 1 163 ? 17.901 -9.089 -27.344 1.00 98.25 163 GLY A N 1
ATOM 1296 C CA . GLY A 1 163 ? 17.030 -8.845 -28.489 1.00 98.25 163 GLY A CA 1
ATOM 1297 C C . GLY A 1 163 ? 16.704 -7.359 -28.601 1.00 98.25 163 GLY A C 1
ATOM 1298 O O . GLY A 1 163 ? 17.070 -6.580 -27.719 1.00 98.25 163 GLY A O 1
ATOM 1299 N N . ASP A 1 164 ? 16.032 -6.976 -29.681 1.00 98.38 164 ASP A N 1
ATOM 1300 C CA . ASP A 1 164 ? 15.549 -5.608 -29.863 1.00 98.38 164 ASP A CA 1
ATOM 1301 C C . ASP A 1 164 ? 14.341 -5.319 -28.959 1.00 98.38 164 ASP A C 1
ATOM 1303 O O . ASP A 1 164 ? 13.533 -6.203 -28.665 1.00 98.38 164 ASP A O 1
ATOM 1307 N N . GLY A 1 165 ? 14.219 -4.065 -28.522 1.00 97.62 165 GLY A N 1
ATOM 1308 C CA . GLY A 1 165 ? 12.982 -3.536 -27.954 1.00 97.62 165 GLY A CA 1
ATOM 1309 C C . GLY A 1 165 ? 12.007 -3.092 -29.049 1.00 97.62 165 GLY A C 1
ATOM 1310 O O . GLY A 1 165 ? 12.418 -2.707 -30.143 1.00 97.62 165 GLY A O 1
ATOM 1311 N N . GLY A 1 166 ? 10.713 -3.132 -28.743 1.00 97.00 166 GLY A N 1
ATOM 1312 C CA . GLY A 1 166 ? 9.647 -2.620 -29.596 1.00 97.00 166 GLY A CA 1
ATOM 1313 C C . GLY A 1 166 ? 9.639 -1.092 -29.704 1.00 97.00 166 GLY A C 1
ATOM 1314 O O . GLY A 1 166 ? 10.410 -0.386 -29.051 1.00 97.00 166 GLY A O 1
ATOM 1315 N N . GLY A 1 167 ? 8.765 -0.574 -30.567 1.00 96.50 167 GLY A N 1
ATOM 1316 C CA . GLY A 1 167 ? 8.677 0.859 -30.861 1.00 96.50 167 GLY A CA 1
ATOM 1317 C C . GLY A 1 167 ? 7.984 1.673 -29.768 1.00 96.50 167 GLY A C 1
ATOM 1318 O O . GLY A 1 167 ? 8.175 2.884 -29.710 1.00 96.50 167 GLY A O 1
ATOM 1319 N N . GLU A 1 168 ? 7.218 1.017 -28.894 1.00 97.06 168 GLU A N 1
ATOM 1320 C CA . GLU A 1 168 ? 6.416 1.658 -27.846 1.00 97.06 168 GLU A CA 1
ATOM 1321 C C . GLU A 1 168 ? 6.952 1.398 -26.431 1.00 97.06 168 GLU A C 1
ATOM 1323 O O . GLU A 1 168 ? 6.258 1.653 -25.440 1.00 97.06 168 GLU A O 1
ATOM 1328 N N . VAL A 1 169 ? 8.192 0.912 -26.305 1.00 98.12 169 VAL A N 1
ATOM 1329 C CA . VAL A 1 169 ? 8.824 0.719 -24.998 1.00 98.12 169 VAL A CA 1
ATOM 1330 C C . VAL A 1 169 ? 9.031 2.062 -24.306 1.00 98.12 169 VAL A C 1
ATOM 1332 O O . VAL A 1 169 ? 9.476 3.044 -24.897 1.00 98.12 169 VAL A O 1
ATOM 1335 N N . ARG A 1 170 ? 8.736 2.100 -23.012 1.00 98.19 170 ARG A N 1
ATOM 1336 C CA . ARG A 1 170 ? 8.851 3.262 -22.135 1.00 98.19 170 ARG A CA 1
ATOM 1337 C C . ARG A 1 170 ? 9.527 2.869 -20.831 1.00 98.19 170 ARG A C 1
ATOM 1339 O O . ARG A 1 170 ? 9.604 1.692 -20.472 1.00 98.19 170 ARG A O 1
ATOM 1346 N N . LEU A 1 171 ? 9.977 3.874 -20.091 1.00 97.75 171 LEU A N 1
ATOM 1347 C CA . LEU A 1 171 ? 10.468 3.712 -18.727 1.00 97.75 171 LEU A CA 1
ATOM 1348 C C . LEU A 1 171 ? 9.660 4.556 -17.743 1.00 97.75 171 LEU A C 1
ATOM 1350 O O . LEU A 1 171 ? 9.144 5.615 -18.103 1.00 97.75 171 LEU A O 1
ATOM 1354 N N . LEU A 1 172 ? 9.577 4.092 -16.497 1.00 97.62 172 LEU A N 1
ATOM 1355 C CA . LEU A 1 172 ? 9.006 4.830 -15.370 1.00 97.62 172 LEU A CA 1
ATOM 1356 C C . LEU A 1 172 ? 10.092 5.176 -14.355 1.00 97.62 172 LEU A C 1
ATOM 1358 O O . LEU A 1 172 ? 10.796 4.280 -13.892 1.00 97.62 172 LEU A O 1
ATOM 1362 N N . TYR A 1 173 ? 10.191 6.446 -13.961 1.00 96.75 173 TYR A N 1
ATOM 1363 C CA . TYR A 1 173 ? 11.129 6.914 -12.941 1.00 96.75 173 TYR A CA 1
ATOM 1364 C C . TYR A 1 173 ? 10.598 8.147 -12.175 1.00 96.75 173 TYR A C 1
ATOM 1366 O O . TYR A 1 173 ? 10.052 9.054 -12.803 1.00 96.75 173 TYR A O 1
ATOM 1374 N N . PRO A 1 174 ? 10.833 8.260 -10.849 1.00 94.88 174 PRO A N 1
ATOM 1375 C CA . PRO A 1 174 ? 11.384 7.237 -9.955 1.00 94.88 174 PRO A CA 1
ATOM 1376 C C . PRO A 1 174 ? 10.301 6.253 -9.492 1.00 94.88 174 PRO A C 1
ATOM 1378 O O . PRO A 1 174 ? 9.176 6.653 -9.168 1.00 94.88 174 PRO A O 1
ATOM 1381 N N . LEU A 1 175 ? 10.643 4.965 -9.398 1.00 94.88 175 LEU A N 1
ATOM 1382 C CA . LEU A 1 175 ? 9.678 3.907 -9.067 1.00 94.88 175 LEU A CA 1
ATOM 1383 C C . LEU A 1 175 ? 8.972 4.106 -7.727 1.00 94.88 175 LEU A C 1
ATOM 1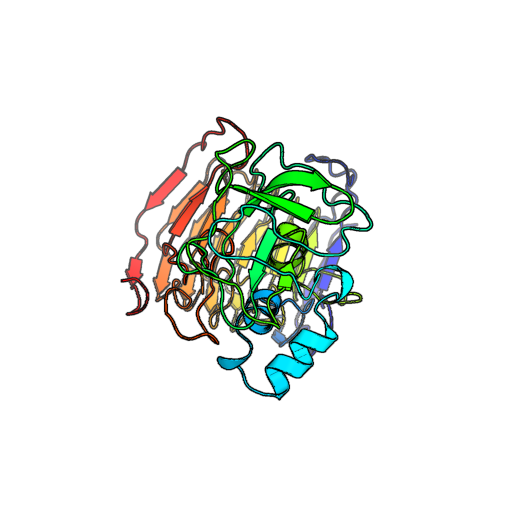385 O O . LEU A 1 175 ? 7.768 3.877 -7.637 1.00 94.88 175 LEU A O 1
ATOM 1389 N N . PHE A 1 176 ? 9.672 4.592 -6.699 1.00 94.38 176 PHE A N 1
ATOM 1390 C CA . PHE A 1 176 ? 9.051 4.893 -5.408 1.00 94.38 176 PHE A CA 1
ATOM 1391 C C . PHE A 1 176 ? 7.852 5.836 -5.562 1.00 94.38 176 PHE A C 1
ATOM 1393 O O . PHE A 1 176 ? 6.810 5.621 -4.940 1.00 94.38 176 PHE A O 1
ATOM 1400 N N . ARG A 1 177 ? 7.976 6.869 -6.408 1.00 93.94 177 ARG A N 1
ATOM 1401 C CA . ARG A 1 177 ? 6.902 7.843 -6.633 1.00 93.94 177 ARG A CA 1
ATOM 1402 C C . ARG A 1 177 ? 5.767 7.249 -7.450 1.00 93.94 177 ARG A C 1
ATOM 1404 O O . ARG A 1 177 ? 4.618 7.443 -7.076 1.00 93.94 177 ARG A O 1
ATOM 1411 N N . ALA A 1 178 ? 6.095 6.491 -8.492 1.00 93.44 178 ALA A N 1
ATOM 1412 C CA . ALA A 1 178 ? 5.115 5.837 -9.350 1.00 93.44 178 ALA A CA 1
ATOM 1413 C C . ALA A 1 178 ? 4.320 4.731 -8.631 1.00 93.44 178 ALA A C 1
ATOM 1415 O O . ALA A 1 178 ? 3.149 4.530 -8.939 1.00 93.44 178 ALA A O 1
ATOM 1416 N N . HIS A 1 179 ? 4.933 4.033 -7.670 1.00 94.00 179 HIS A N 1
ATOM 1417 C CA . HIS A 1 179 ? 4.357 2.841 -7.044 1.00 94.00 179 HIS A CA 1
ATOM 1418 C C . HIS A 1 179 ? 3.926 3.052 -5.583 1.00 94.00 179 HIS A C 1
ATOM 1420 O O . HIS A 1 179 ? 2.767 2.832 -5.231 1.00 94.00 179 HIS A O 1
ATOM 1426 N N . LEU A 1 180 ? 4.857 3.426 -4.697 1.00 89.19 180 LEU A N 1
ATOM 1427 C CA . LEU A 1 180 ? 4.627 3.457 -3.245 1.00 89.19 180 LEU A CA 1
ATOM 1428 C C . LEU A 1 180 ? 4.057 4.791 -2.755 1.00 89.19 180 LEU A C 1
ATOM 1430 O O . LEU A 1 180 ? 3.254 4.802 -1.825 1.00 89.19 180 LEU A O 1
ATOM 1434 N N . ALA A 1 181 ? 4.448 5.914 -3.359 1.00 89.50 181 ALA A N 1
ATOM 1435 C CA . ALA A 1 181 ? 3.972 7.234 -2.946 1.00 89.50 181 ALA A CA 1
ATOM 1436 C C . ALA A 1 181 ? 2.612 7.605 -3.563 1.00 89.50 181 ALA A C 1
ATOM 1438 O O . ALA A 1 181 ? 1.911 8.456 -3.017 1.00 89.50 181 ALA A O 1
ATOM 1439 N N . LEU A 1 182 ? 2.222 6.960 -4.667 1.00 89.62 182 LEU A N 1
ATOM 1440 C CA . LEU A 1 182 ? 0.983 7.235 -5.400 1.00 89.62 182 LEU A CA 1
ATOM 1441 C C . LEU A 1 182 ? -0.208 6.417 -4.866 1.00 89.62 182 LEU A C 1
ATOM 1443 O O . LEU A 1 182 ? -0.906 5.730 -5.605 1.00 89.62 182 LEU A O 1
ATOM 1447 N N . TYR A 1 183 ? -0.441 6.475 -3.555 1.00 87.38 183 TYR A N 1
ATOM 1448 C CA . TYR A 1 183 ? -1.540 5.752 -2.896 1.00 87.38 183 TYR A CA 1
ATOM 1449 C C . TYR A 1 183 ? -2.797 6.611 -2.689 1.00 87.38 183 TYR A C 1
ATOM 1451 O O . TYR A 1 183 ? -3.847 6.093 -2.327 1.00 87.38 183 TYR A O 1
ATOM 1459 N N . ALA A 1 184 ? -2.733 7.922 -2.927 1.00 88.19 184 ALA A N 1
ATOM 1460 C CA . ALA A 1 184 ? -3.891 8.807 -2.842 1.00 88.19 184 ALA A CA 1
ATOM 1461 C C . ALA A 1 184 ? -3.824 9.902 -3.916 1.00 88.19 184 ALA A C 1
ATOM 1463 O O . ALA A 1 184 ? -2.733 10.401 -4.199 1.00 88.19 184 ALA A O 1
ATOM 1464 N N . PRO A 1 185 ? -4.964 10.304 -4.504 1.00 85.06 185 PRO A N 1
ATOM 1465 C CA . PRO A 1 185 ? -4.992 11.406 -5.453 1.00 85.06 185 PRO A CA 1
ATOM 1466 C C . PRO A 1 185 ? -4.632 12.739 -4.788 1.00 85.06 185 PRO A C 1
ATOM 1468 O O . PRO A 1 185 ? -4.942 12.984 -3.617 1.00 85.06 185 PRO A O 1
ATOM 1471 N N . GLN A 1 186 ? -4.009 13.630 -5.560 1.00 80.69 186 GLN A N 1
ATOM 1472 C CA . GLN A 1 186 ? -3.767 15.002 -5.127 1.00 80.69 186 GLN A CA 1
ATOM 1473 C C . GLN A 1 186 ? -5.102 15.689 -4.798 1.00 80.69 186 GLN A C 1
ATOM 1475 O O . GLN A 1 186 ? -6.082 15.546 -5.526 1.00 80.69 186 GLN A O 1
ATOM 1480 N N . GLY A 1 187 ? -5.148 16.411 -3.675 1.00 75.62 187 GLY A N 1
ATOM 1481 C CA . GLY A 1 187 ? -6.371 17.075 -3.209 1.00 75.62 187 GLY A CA 1
ATOM 1482 C C . GLY A 1 187 ? -7.375 16.161 -2.495 1.00 75.62 187 GLY A C 1
ATOM 1483 O O . GLY A 1 187 ? -8.481 16.600 -2.201 1.00 75.62 187 GLY A O 1
ATOM 1484 N N . SER A 1 188 ? -7.013 14.909 -2.185 1.00 81.25 188 SER A N 1
ATOM 1485 C CA . SER A 1 188 ? -7.814 14.046 -1.309 1.00 81.25 188 SER A CA 1
ATOM 1486 C C . SER A 1 188 ? -8.152 14.745 0.017 1.00 81.25 188 SER A C 1
ATOM 1488 O O . SER A 1 188 ? -7.283 15.425 0.571 1.00 81.25 188 SER A O 1
ATOM 1490 N N . GLY A 1 189 ? -9.352 14.505 0.555 1.00 77.81 189 GLY A N 1
ATOM 1491 C CA . GLY A 1 189 ? -9.798 15.083 1.825 1.00 77.81 189 GLY A CA 1
ATOM 1492 C C . GLY A 1 189 ? -8.858 14.820 3.015 1.00 77.81 189 GLY A C 1
ATOM 1493 O O . GLY A 1 189 ? -8.037 13.897 2.968 1.00 77.81 189 GLY A O 1
ATOM 1494 N N . PRO A 1 190 ? -8.947 15.640 4.077 1.00 81.06 190 PRO A N 1
ATOM 1495 C CA . PRO A 1 190 ? -8.091 15.523 5.252 1.00 81.06 190 PRO A CA 1
ATOM 1496 C C . PRO A 1 190 ? -8.455 14.306 6.114 1.00 81.06 190 PRO A C 1
ATOM 1498 O O . PRO A 1 190 ? -9.563 13.772 6.040 1.00 81.06 190 PRO A O 1
ATOM 1501 N N . GLY A 1 191 ? -7.514 13.923 6.979 1.00 78.94 191 GLY A N 1
ATOM 1502 C CA . GLY A 1 191 ? -7.637 12.794 7.900 1.00 78.94 191 GLY A CA 1
ATOM 1503 C C . GLY A 1 191 ? -7.500 11.437 7.204 1.00 78.94 191 GLY A C 1
ATOM 1504 O O . GLY A 1 191 ? -7.973 11.255 6.086 1.00 78.94 191 GLY A O 1
ATOM 1505 N N . LYS A 1 192 ? -6.801 10.477 7.813 1.00 80.06 192 LYS A N 1
ATOM 1506 C CA . LYS A 1 192 ? -6.470 9.212 7.123 1.00 80.06 192 LYS A CA 1
ATOM 1507 C C . LYS A 1 192 ? -7.616 8.202 7.063 1.00 80.06 192 LYS A C 1
ATOM 1509 O O . LYS A 1 192 ? -7.717 7.498 6.062 1.00 80.06 192 LYS A O 1
ATOM 1514 N N . GLY A 1 193 ? -8.494 8.165 8.067 1.00 84.75 193 GLY A N 1
ATOM 1515 C CA . GLY A 1 193 ? -9.644 7.257 8.077 1.00 84.75 193 GLY A CA 1
ATOM 1516 C C . GLY A 1 193 ? -10.966 7.912 8.440 1.00 84.75 193 GLY A C 1
ATOM 1517 O O . GLY A 1 193 ? -11.023 9.127 8.562 1.00 84.75 193 GLY A O 1
ATOM 1518 N N . ALA A 1 194 ? -12.043 7.138 8.601 1.00 91.69 194 ALA A N 1
ATOM 1519 C CA . ALA A 1 194 ? -13.338 7.683 9.034 1.00 91.69 194 ALA A CA 1
ATOM 1520 C C . ALA A 1 194 ? -13.250 8.310 10.441 1.00 91.69 194 ALA A C 1
ATOM 1522 O O . ALA A 1 194 ? -13.912 9.315 10.720 1.00 91.69 194 ALA A O 1
ATOM 1523 N N . ILE A 1 195 ? -12.380 7.744 11.284 1.00 94.94 195 ILE A N 1
ATOM 1524 C CA . ILE A 1 195 ? -11.929 8.288 12.568 1.00 94.94 195 ILE A CA 1
ATOM 1525 C C . ILE A 1 195 ? -10.413 8.521 12.484 1.00 94.94 195 ILE A C 1
ATOM 1527 O O . ILE A 1 195 ? -9.673 7.580 12.193 1.00 94.94 195 ILE A O 1
ATOM 1531 N N . ASP A 1 196 ? -9.946 9.738 12.770 1.00 94.50 196 ASP A N 1
ATOM 1532 C CA . ASP A 1 196 ? -8.516 10.074 12.847 1.00 94.50 196 ASP A CA 1
ATOM 1533 C C . ASP A 1 196 ? -8.188 10.776 14.175 1.00 94.50 196 ASP A C 1
ATOM 1535 O O . ASP A 1 196 ? -8.592 11.917 14.422 1.00 94.50 196 ASP A O 1
ATOM 1539 N N . LEU A 1 197 ? -7.486 10.072 15.066 1.00 95.31 197 LEU A N 1
ATOM 1540 C CA . LEU A 1 197 ? -7.141 10.548 16.406 1.00 95.31 197 LEU A CA 1
ATOM 1541 C C . LEU A 1 197 ? -5.623 10.611 16.554 1.00 95.31 197 LEU A C 1
ATOM 1543 O O . LEU A 1 197 ? -4.935 9.591 16.623 1.00 95.31 197 LEU A O 1
ATOM 1547 N N . VAL A 1 198 ? -5.090 11.824 16.653 1.00 93.88 198 VAL A N 1
ATOM 1548 C CA . VAL A 1 198 ? -3.649 12.067 16.733 1.00 93.88 198 VAL A CA 1
ATOM 1549 C C . VAL A 1 198 ? -3.332 12.786 18.033 1.00 93.88 198 VAL A C 1
ATOM 1551 O O . VAL A 1 198 ? -3.970 13.782 18.366 1.00 93.88 198 VAL A O 1
ATOM 1554 N N . SER A 1 199 ? -2.336 12.306 18.780 1.00 94.19 199 SER A N 1
ATOM 1555 C CA . SER A 1 199 ? -1.914 12.939 20.040 1.00 94.19 199 SER A CA 1
ATOM 1556 C C . SER A 1 199 ? -3.056 13.091 21.053 1.00 94.19 199 SER A C 1
ATOM 1558 O O . SER A 1 199 ? -3.266 14.153 21.645 1.00 94.19 199 SER A O 1
ATOM 1560 N N . CYS A 1 200 ? -3.794 12.002 21.263 1.00 95.44 200 CYS A N 1
ATOM 1561 C CA . CYS A 1 200 ? -4.875 11.909 22.235 1.00 95.44 200 CYS A CA 1
ATOM 1562 C C . CYS A 1 200 ? -4.464 11.078 23.468 1.00 95.44 200 CYS A C 1
ATOM 1564 O O . CYS A 1 200 ? -3.544 10.261 23.420 1.00 95.44 200 CYS A O 1
ATOM 1566 N N . GLN A 1 201 ? -5.139 11.292 24.594 1.00 96.19 201 GLN A N 1
ATOM 1567 C CA . GLN A 1 201 ? -4.959 10.540 25.837 1.00 96.19 201 GLN A CA 1
ATOM 1568 C C . GLN A 1 201 ? -6.313 10.132 26.408 1.00 96.19 201 GLN A C 1
ATOM 1570 O O . GLN A 1 201 ? -7.240 10.941 26.374 1.00 96.19 201 GLN A O 1
ATOM 1575 N N . ASN A 1 202 ? -6.395 8.937 26.998 1.00 98.00 202 ASN A N 1
ATOM 1576 C CA . ASN A 1 202 ? -7.636 8.350 27.508 1.00 98.00 202 ASN A CA 1
ATOM 1577 C C . ASN A 1 202 ? -8.660 8.275 26.370 1.00 98.00 202 ASN A C 1
ATOM 1579 O O . ASN A 1 202 ? -9.674 8.978 26.366 1.00 98.00 202 ASN A O 1
ATOM 1583 N N . VAL A 1 203 ? -8.295 7.513 25.343 1.00 98.31 203 VAL A N 1
ATOM 1584 C CA . VAL A 1 203 ? -9.064 7.362 24.110 1.00 98.31 203 VAL A CA 1
ATOM 1585 C C . VAL A 1 203 ? -9.968 6.150 24.241 1.00 98.31 203 VAL A C 1
ATOM 1587 O O . VAL A 1 203 ? -9.487 5.058 24.528 1.00 98.31 203 VAL A O 1
ATOM 1590 N N . ILE A 1 204 ? -11.258 6.326 23.978 1.00 98.56 204 ILE A N 1
ATOM 1591 C CA . ILE A 1 204 ? -12.234 5.240 23.915 1.00 98.56 204 ILE A CA 1
ATOM 1592 C C . ILE A 1 204 ? -12.900 5.295 22.545 1.00 98.56 204 ILE A C 1
ATOM 1594 O O . ILE A 1 204 ? -13.483 6.313 22.182 1.00 98.56 204 ILE A O 1
ATOM 1598 N N . VAL A 1 205 ? -12.821 4.204 21.789 1.00 98.38 205 VAL A N 1
ATOM 1599 C CA . VAL A 1 205 ? -13.581 4.010 20.552 1.00 98.38 205 VAL A CA 1
ATOM 1600 C C . VAL A 1 205 ? -14.352 2.705 20.670 1.00 98.38 205 VAL A C 1
ATOM 1602 O O . VAL A 1 205 ? -13.744 1.631 20.666 1.00 98.38 205 VAL A O 1
ATOM 1605 N N . GLN A 1 206 ? -15.676 2.790 20.806 1.00 98.56 206 GLN A N 1
ATOM 1606 C CA . GLN A 1 206 ? -16.490 1.614 21.109 1.00 98.56 206 GLN A CA 1
ATOM 1607 C C . GLN A 1 206 ? -17.817 1.535 20.357 1.00 98.56 206 GLN A C 1
ATOM 1609 O O . GLN A 1 206 ? -18.447 2.550 20.068 1.00 98.56 206 GLN A O 1
ATOM 1614 N N . GLY A 1 207 ? -18.264 0.315 20.054 1.00 98.44 207 GLY A N 1
ATOM 1615 C CA . GLY A 1 207 ? -19.600 0.068 19.495 1.00 98.44 207 GLY A CA 1
ATOM 1616 C C . GLY A 1 207 ? -19.863 0.713 18.127 1.00 98.44 207 GLY A C 1
ATOM 1617 O O . GLY A 1 207 ? -21.017 0.857 17.729 1.00 98.44 207 GLY A O 1
ATOM 1618 N N . CYS A 1 208 ? -18.826 1.142 17.405 1.00 98.38 208 CYS A N 1
ATOM 1619 C CA . CYS A 1 208 ? -18.976 1.836 16.129 1.00 98.38 208 CYS A CA 1
ATOM 1620 C C . CYS A 1 208 ? -19.120 0.857 14.955 1.00 98.38 208 CYS A C 1
ATOM 1622 O O . CYS A 1 208 ? -18.582 -0.251 14.976 1.00 98.38 208 CYS A O 1
ATOM 1624 N N . ARG A 1 209 ? -19.795 1.300 13.890 1.00 97.75 209 ARG A N 1
ATOM 1625 C CA . ARG A 1 209 ? -19.895 0.609 12.597 1.00 97.75 209 ARG A CA 1
ATOM 1626 C C . ARG A 1 209 ? -19.223 1.459 11.527 1.00 97.75 209 ARG A C 1
ATOM 1628 O O . ARG A 1 209 ? -19.637 2.591 11.297 1.00 97.75 209 ARG A O 1
ATOM 1635 N N . LEU A 1 210 ? -18.180 0.934 10.894 1.00 95.88 210 LEU A N 1
ATOM 1636 C CA . LEU A 1 210 ? -17.303 1.697 10.011 1.00 95.88 210 LEU A CA 1
ATOM 1637 C C . LEU A 1 210 ? -17.158 1.015 8.644 1.00 95.88 210 LEU A C 1
ATOM 1639 O O . LEU A 1 210 ? -17.044 -0.209 8.543 1.00 95.88 210 LEU A O 1
ATOM 1643 N N . SER A 1 211 ? -17.097 1.819 7.591 1.00 93.50 211 SER A N 1
ATOM 1644 C CA . SER A 1 211 ? -16.500 1.446 6.307 1.00 93.50 211 SER A CA 1
ATOM 1645 C C . SER A 1 211 ? -15.837 2.663 5.674 1.00 93.50 211 SER A C 1
ATOM 1647 O O . SER A 1 211 ? -16.291 3.795 5.869 1.00 93.50 211 SER A O 1
ATOM 1649 N N . ALA A 1 212 ? -14.761 2.449 4.920 1.00 89.06 212 ALA A N 1
ATOM 1650 C CA . ALA A 1 212 ? -13.954 3.550 4.420 1.00 89.06 212 ALA A CA 1
ATOM 1651 C C . ALA A 1 212 ? -13.417 3.379 3.006 1.00 89.06 212 ALA A C 1
ATOM 1653 O O . ALA A 1 212 ? -13.196 2.278 2.504 1.00 89.06 212 ALA A O 1
ATOM 1654 N N . LEU A 1 213 ? -13.170 4.531 2.383 1.00 87.56 213 LEU A N 1
ATOM 1655 C CA . LEU A 1 213 ? -12.561 4.642 1.058 1.00 87.56 213 LEU A CA 1
ATOM 1656 C C . LEU A 1 213 ? -11.023 4.561 1.092 1.00 87.56 213 LEU A C 1
ATOM 1658 O O . LEU A 1 213 ? -10.400 4.482 0.036 1.00 87.56 213 LEU A O 1
ATOM 1662 N N . GLY A 1 214 ? -10.428 4.585 2.284 1.00 87.94 214 GLY A N 1
ATOM 1663 C CA . GLY A 1 214 ? -9.002 4.398 2.553 1.00 87.94 214 GLY A CA 1
ATOM 1664 C C . GLY A 1 214 ? -8.834 3.558 3.813 1.00 87.94 214 GLY A C 1
ATOM 1665 O O . GLY A 1 214 ? -9.257 2.401 3.817 1.00 87.94 214 GLY A O 1
ATOM 1666 N N . ASP A 1 215 ? -8.256 4.129 4.871 1.00 89.12 215 ASP A N 1
ATOM 1667 C CA . ASP A 1 215 ? -8.224 3.496 6.196 1.00 89.12 215 ASP A CA 1
ATOM 1668 C C . ASP A 1 215 ? -9.584 3.658 6.899 1.00 89.12 215 ASP A C 1
ATOM 1670 O O . ASP A 1 215 ? -10.220 4.704 6.787 1.00 89.12 215 ASP A O 1
ATOM 1674 N N . ALA A 1 216 ? -10.072 2.666 7.646 1.00 91.19 216 ALA A N 1
ATOM 1675 C CA . ALA A 1 216 ? -11.307 2.833 8.422 1.00 91.19 216 ALA A CA 1
ATOM 1676 C C . ALA A 1 216 ? -11.085 3.691 9.667 1.00 91.19 216 ALA A C 1
ATOM 1678 O O . ALA A 1 216 ? -11.912 4.542 9.999 1.00 91.19 216 ALA A O 1
ATOM 1679 N N . MET A 1 217 ? -9.949 3.511 10.332 1.00 90.56 217 MET A N 1
ATOM 1680 C CA . MET A 1 217 ? -9.567 4.295 11.497 1.00 90.56 217 MET A CA 1
ATOM 1681 C C . MET A 1 217 ? -8.053 4.468 11.553 1.00 90.56 217 MET A C 1
ATOM 1683 O O . MET A 1 217 ? -7.312 3.584 11.133 1.00 90.56 217 MET A O 1
ATOM 1687 N N . HIS A 1 218 ? -7.600 5.582 12.120 1.00 91.62 218 HIS A N 1
ATOM 1688 C CA . HIS A 1 218 ? -6.188 5.857 12.345 1.00 91.62 218 HIS A CA 1
ATOM 1689 C C . HIS A 1 218 ? -6.003 6.487 13.736 1.00 91.62 218 HIS A C 1
ATOM 1691 O O . HIS A 1 218 ? -6.518 7.568 14.009 1.00 91.62 218 HIS A O 1
ATOM 1697 N N . ILE A 1 219 ? -5.310 5.790 14.644 1.00 94.31 219 ILE A N 1
ATOM 1698 C CA . ILE A 1 219 ? -4.937 6.322 15.966 1.00 94.31 219 ILE A CA 1
ATOM 1699 C C . ILE A 1 219 ? -3.417 6.392 16.023 1.00 94.31 219 ILE A C 1
ATOM 1701 O O . ILE A 1 219 ? -2.751 5.370 15.886 1.00 94.31 219 ILE A O 1
ATOM 1705 N N . GLN A 1 220 ? -2.870 7.589 16.230 1.00 93.00 220 GLN A N 1
ATOM 1706 C CA . GLN A 1 220 ? -1.433 7.855 16.157 1.00 93.00 220 GLN A CA 1
ATOM 1707 C C . GLN A 1 220 ? -0.968 8.686 17.353 1.00 93.00 220 GLN A C 1
ATOM 1709 O O . GLN A 1 220 ? -1.696 9.557 17.839 1.00 93.00 220 GLN A O 1
ATOM 1714 N N . LYS A 1 221 ? 0.267 8.465 17.821 1.00 93.00 221 LYS A N 1
ATOM 1715 C CA . LYS A 1 221 ? 0.909 9.250 18.894 1.00 93.00 221 LYS A CA 1
ATOM 1716 C C . LYS A 1 221 ? 0.037 9.383 20.154 1.00 93.00 221 LYS A C 1
ATOM 1718 O O . LYS A 1 221 ? 0.103 10.402 20.839 1.00 93.00 221 LYS A O 1
ATOM 1723 N N . SER A 1 222 ? -0.815 8.398 20.426 1.00 94.62 222 SER A N 1
ATOM 1724 C CA . SER A 1 222 ? -1.855 8.469 21.459 1.00 94.62 222 SER A CA 1
ATOM 1725 C C . SER A 1 222 ? -1.585 7.488 22.599 1.00 94.62 222 SER A C 1
ATOM 1727 O O . SER A 1 222 ? -0.774 6.575 22.459 1.00 94.62 222 SER A O 1
ATOM 1729 N N . ARG A 1 223 ? -2.227 7.667 23.755 1.00 95.62 223 ARG A N 1
ATOM 1730 C CA . ARG A 1 223 ? -2.024 6.770 24.902 1.00 95.62 223 ARG A CA 1
ATOM 1731 C C . ARG A 1 223 ? -3.278 6.500 25.708 1.00 95.62 223 ARG A C 1
ATOM 1733 O O . ARG A 1 223 ? -4.200 7.313 25.694 1.00 95.62 223 ARG A O 1
ATOM 1740 N N . ASP A 1 224 ? -3.247 5.390 26.436 1.00 98.06 224 ASP A N 1
ATOM 1741 C CA . ASP A 1 224 ? -4.346 4.924 27.279 1.00 98.06 224 ASP A CA 1
ATOM 1742 C C . ASP A 1 224 ? -5.593 4.729 26.395 1.00 98.06 224 ASP A C 1
ATOM 1744 O O . ASP A 1 224 ? -6.563 5.482 26.464 1.00 98.06 224 ASP A O 1
ATOM 1748 N N . ILE A 1 225 ? -5.480 3.785 25.453 1.00 98.62 225 ILE A N 1
ATOM 1749 C CA . ILE A 1 225 ? -6.411 3.589 24.334 1.00 98.62 225 ILE A CA 1
ATOM 1750 C C . ILE A 1 225 ? -7.229 2.318 24.557 1.00 98.62 225 ILE A C 1
ATOM 1752 O O . ILE A 1 225 ? -6.673 1.244 24.780 1.00 98.62 225 ILE A O 1
ATOM 1756 N N . VAL A 1 226 ? -8.542 2.422 24.392 1.00 98.69 226 VAL A N 1
ATOM 1757 C CA . VAL A 1 226 ? -9.462 1.289 24.301 1.00 98.69 226 VAL A CA 1
ATOM 1758 C C . VAL A 1 226 ? -10.168 1.348 22.953 1.00 98.69 226 VAL A C 1
ATOM 1760 O O . VAL A 1 226 ? -10.846 2.327 22.645 1.00 98.69 226 VAL A O 1
ATOM 1763 N N . PHE A 1 227 ? -10.009 0.298 22.151 1.00 98.19 227 PHE A N 1
ATOM 1764 C CA . PHE A 1 227 ? -10.735 0.107 20.897 1.00 98.19 227 PHE A CA 1
ATOM 1765 C C . PHE A 1 227 ? -11.527 -1.198 20.988 1.00 98.19 227 PHE A C 1
ATOM 1767 O O . PHE A 1 227 ? -10.948 -2.285 20.882 1.00 98.19 227 PHE A O 1
ATOM 1774 N N . SER A 1 228 ? -12.833 -1.112 21.249 1.00 98.69 228 SER A N 1
ATOM 1775 C CA . SER A 1 228 ? -13.622 -2.281 21.649 1.00 98.69 228 SER A CA 1
ATOM 1776 C C . SER A 1 228 ? -14.994 -2.419 20.993 1.00 98.69 228 SER A C 1
ATOM 1778 O O . SER A 1 228 ? -15.731 -1.455 20.822 1.00 98.69 228 SER A O 1
ATOM 1780 N N . GLY A 1 229 ? -15.383 -3.653 20.665 1.00 98.50 229 GLY A N 1
ATOM 1781 C CA . GLY A 1 229 ? -16.748 -3.942 20.207 1.00 98.50 229 GLY A CA 1
ATOM 1782 C C . GLY A 1 229 ? -17.148 -3.237 18.906 1.00 98.50 229 GLY A C 1
ATOM 1783 O O . GLY A 1 229 ? -18.332 -2.992 18.689 1.00 98.50 229 GLY A O 1
ATOM 1784 N N . ASN A 1 230 ? -16.185 -2.859 18.062 1.00 98.44 230 ASN A N 1
ATOM 1785 C CA . ASN A 1 230 ? -16.448 -2.175 16.798 1.00 98.44 230 ASN A CA 1
ATOM 1786 C C . ASN A 1 230 ? -16.615 -3.175 15.645 1.00 98.44 230 ASN A C 1
ATOM 1788 O O . ASN A 1 230 ? -16.039 -4.267 15.649 1.00 98.44 230 ASN A O 1
ATOM 1792 N N . GLN A 1 231 ? -17.359 -2.764 14.620 1.00 97.94 231 GLN A N 1
ATOM 1793 C CA . GLN A 1 231 ? -17.517 -3.492 13.368 1.00 97.94 231 GLN A CA 1
ATOM 1794 C C . GLN A 1 231 ? -16.980 -2.662 12.198 1.00 97.94 231 GLN A C 1
ATOM 1796 O O . GLN A 1 231 ? -17.548 -1.631 11.850 1.00 97.94 231 GLN A O 1
ATOM 1801 N N . ILE A 1 232 ? -15.918 -3.135 11.553 1.00 96.56 232 ILE A N 1
ATOM 1802 C CA . ILE A 1 232 ? -15.401 -2.579 10.299 1.00 96.56 232 ILE A CA 1
ATOM 1803 C C . ILE A 1 232 ? -15.813 -3.529 9.177 1.00 96.56 232 ILE A C 1
ATOM 1805 O O . ILE A 1 232 ? -15.516 -4.718 9.236 1.00 96.56 232 ILE A O 1
ATOM 1809 N N . THR A 1 233 ? -16.527 -3.014 8.180 1.00 94.00 233 THR A N 1
ATOM 1810 C CA . THR A 1 233 ? -17.142 -3.814 7.099 1.00 94.00 233 THR A CA 1
ATOM 1811 C C . THR A 1 233 ? -16.461 -3.645 5.742 1.00 94.00 233 THR A C 1
ATOM 1813 O O . THR A 1 233 ? -16.909 -4.222 4.758 1.00 94.00 233 THR A O 1
ATOM 1816 N N . GLY A 1 234 ? -15.397 -2.848 5.685 1.00 89.25 234 GLY A N 1
ATOM 1817 C CA . GLY A 1 234 ? -14.580 -2.674 4.492 1.00 89.25 234 GLY A CA 1
ATOM 1818 C C . GLY A 1 234 ? -13.695 -1.439 4.588 1.00 89.25 234 GLY A C 1
ATOM 1819 O O . GLY A 1 234 ? -14.137 -0.373 5.026 1.00 89.25 234 GLY A O 1
ATOM 1820 N N . ALA A 1 235 ? -12.444 -1.581 4.169 1.00 87.50 235 ALA A N 1
ATOM 1821 C CA . ALA A 1 235 ? -11.476 -0.499 4.067 1.00 87.50 235 ALA A CA 1
ATOM 1822 C C . ALA A 1 235 ? -10.527 -0.805 2.913 1.00 87.50 235 ALA A C 1
ATOM 1824 O O . ALA A 1 235 ? -10.031 -1.922 2.817 1.00 87.50 235 ALA A O 1
ATOM 1825 N N . ARG A 1 236 ? -10.263 0.161 2.030 1.00 84.19 236 ARG A N 1
ATOM 1826 C CA . ARG A 1 236 ? -9.403 -0.083 0.858 1.00 84.19 236 ARG A CA 1
ATOM 1827 C C . ARG A 1 236 ? -7.926 -0.184 1.217 1.00 84.19 236 ARG A C 1
ATOM 1829 O O . ARG A 1 236 ? -7.207 -0.943 0.585 1.00 84.19 236 ARG A O 1
ATOM 1836 N N . MET A 1 237 ? -7.476 0.546 2.233 1.00 85.31 237 MET A N 1
ATOM 1837 C CA . MET A 1 237 ? -6.087 0.494 2.689 1.00 85.31 237 MET A CA 1
ATOM 1838 C C . MET A 1 237 ? -5.984 -0.276 3.994 1.00 85.31 237 MET A C 1
ATOM 1840 O O . MET A 1 237 ? -5.494 -1.403 4.006 1.00 85.31 237 MET A O 1
ATOM 1844 N N . GLY A 1 238 ? -6.472 0.301 5.082 1.00 84.12 238 GLY A N 1
ATOM 1845 C CA . GLY A 1 238 ? -6.346 -0.280 6.402 1.00 84.12 238 GLY A CA 1
ATOM 1846 C C . GLY A 1 238 ? -7.659 -0.510 7.115 1.00 84.12 238 GLY A C 1
ATOM 1847 O O . GLY A 1 238 ? -8.415 0.432 7.322 1.00 84.12 238 GLY A O 1
ATOM 1848 N N . GLY A 1 239 ? -7.903 -1.740 7.569 1.00 85.31 239 GLY A N 1
ATOM 1849 C CA . GLY A 1 239 ? -8.989 -2.025 8.508 1.00 85.31 239 GLY A CA 1
ATOM 1850 C C . GLY A 1 239 ? -8.728 -1.342 9.854 1.00 85.31 239 GLY A C 1
ATOM 1851 O O . GLY A 1 239 ? -9.221 -0.250 10.125 1.00 85.31 239 GLY A O 1
ATOM 1852 N N . PHE A 1 240 ? -7.911 -1.972 10.698 1.00 85.69 240 PHE A N 1
ATOM 1853 C CA . PHE A 1 240 ? -7.492 -1.421 11.988 1.00 85.69 240 PHE A CA 1
ATOM 1854 C C . PHE A 1 240 ? -6.029 -0.947 11.954 1.00 85.69 240 PHE A C 1
ATOM 1856 O O . PHE A 1 240 ? -5.136 -1.750 11.679 1.00 85.69 240 PHE A O 1
ATOM 1863 N N . PHE A 1 241 ? -5.768 0.331 12.262 1.00 87.56 241 PHE A N 1
ATOM 1864 C CA . PHE A 1 241 ? -4.415 0.911 12.299 1.00 87.56 241 PHE A CA 1
ATOM 1865 C C . PHE A 1 241 ? -4.105 1.569 13.647 1.00 87.56 241 PHE A C 1
ATOM 1867 O O . PHE A 1 241 ? -4.470 2.721 13.905 1.00 87.56 241 PHE A O 1
ATOM 1874 N N . LEU A 1 242 ? -3.349 0.857 14.484 1.00 93.25 242 LEU A N 1
ATOM 1875 C CA . LEU A 1 242 ? -2.624 1.482 15.584 1.00 93.25 242 LEU A CA 1
ATOM 1876 C C 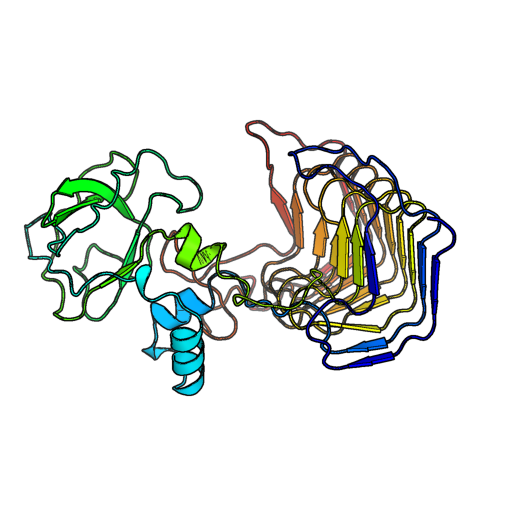. LEU A 1 242 ? -1.298 2.011 15.027 1.00 93.25 242 LEU A C 1
ATOM 1878 O O . LEU A 1 242 ? -0.304 1.286 14.940 1.00 93.25 242 LEU A O 1
ATOM 1882 N N . ALA A 1 243 ? -1.334 3.263 14.581 1.00 90.19 243 ALA A N 1
ATOM 1883 C CA . ALA A 1 243 ? -0.221 3.941 13.936 1.00 90.19 243 ALA A CA 1
ATOM 1884 C C . ALA A 1 243 ? 0.858 4.355 14.954 1.00 90.19 243 ALA A C 1
ATOM 1886 O O . ALA A 1 243 ? 0.769 4.049 16.146 1.00 90.19 243 ALA A O 1
ATOM 1887 N N . GLU A 1 244 ? 1.913 5.029 14.490 1.00 90.25 244 GLU A N 1
ATOM 1888 C CA . GLU A 1 244 ? 3.166 5.115 15.240 1.00 90.25 244 GLU A CA 1
ATOM 1889 C C . GLU A 1 244 ? 3.025 5.758 16.630 1.00 90.25 244 GLU A C 1
ATOM 1891 O O . GLU A 1 244 ? 2.247 6.692 16.851 1.00 90.25 244 GLU A O 1
ATOM 1896 N N . PHE A 1 245 ? 3.874 5.301 17.554 1.00 91.06 245 PHE A N 1
ATOM 1897 C CA . PHE A 1 245 ? 4.050 5.863 18.898 1.00 91.06 245 PHE A CA 1
ATOM 1898 C C . PHE A 1 245 ? 2.805 5.825 19.799 1.00 91.06 245 PHE A C 1
ATOM 1900 O O . PHE A 1 245 ? 2.623 6.715 20.640 1.00 91.06 245 PHE A O 1
ATOM 1907 N N . CYS A 1 246 ? 1.953 4.810 19.651 1.00 94.44 246 CYS A N 1
ATOM 1908 C CA . CYS A 1 246 ? 0.852 4.583 20.584 1.00 94.44 246 CYS A CA 1
ATOM 1909 C C . CYS A 1 246 ? 1.298 3.830 21.847 1.00 94.44 246 CYS A C 1
ATOM 1911 O O . CYS A 1 246 ? 2.186 2.981 21.786 1.00 94.44 246 CYS A O 1
ATOM 1913 N N . ARG A 1 247 ? 0.685 4.118 23.004 1.00 96.00 247 ARG A N 1
ATOM 1914 C CA . ARG A 1 247 ? 1.016 3.453 24.280 1.00 96.00 247 ARG A CA 1
ATOM 1915 C C . ARG A 1 247 ? -0.207 2.986 25.055 1.00 96.00 247 ARG A C 1
ATOM 1917 O O . ARG A 1 247 ? -1.224 3.672 25.045 1.00 96.00 247 ARG A O 1
ATOM 1924 N N . ASN A 1 248 ? -0.067 1.891 25.800 1.00 98.12 248 ASN A N 1
ATOM 1925 C CA . ASN A 1 248 ? -1.098 1.376 26.710 1.00 98.12 248 ASN A CA 1
ATOM 1926 C C . ASN A 1 248 ? -2.437 1.183 25.979 1.00 98.12 248 ASN A C 1
ATOM 1928 O O . ASN A 1 248 ? -3.422 1.862 26.273 1.00 98.12 248 ASN A O 1
ATOM 1932 N N . ALA A 1 249 ? -2.442 0.319 24.965 1.00 98.44 249 ALA A N 1
ATOM 1933 C CA . ALA A 1 249 ? -3.602 0.106 24.106 1.00 98.44 249 ALA A CA 1
ATOM 1934 C C . ALA A 1 249 ? -4.211 -1.284 24.319 1.00 98.44 249 ALA A C 1
ATOM 1936 O O . ALA A 1 249 ? -3.489 -2.283 24.320 1.00 98.44 249 ALA A O 1
ATOM 1937 N N . VAL A 1 250 ? -5.537 -1.345 24.442 1.00 98.69 250 VAL A N 1
ATOM 1938 C CA . VAL A 1 250 ? -6.318 -2.588 24.468 1.00 98.69 250 VAL A CA 1
ATOM 1939 C C . VAL A 1 250 ? -7.301 -2.591 23.302 1.00 98.69 250 VAL A C 1
ATOM 1941 O O . VAL A 1 250 ? -8.180 -1.734 23.205 1.00 98.69 250 VAL A O 1
ATOM 1944 N N . ILE A 1 251 ? -7.141 -3.565 22.411 1.00 98.50 251 ILE A N 1
ATOM 1945 C CA . ILE A 1 251 ? -7.948 -3.758 21.208 1.00 98.50 251 ILE A CA 1
ATOM 1946 C C . ILE A 1 251 ? -8.699 -5.076 21.385 1.00 98.50 251 ILE A C 1
ATOM 1948 O O . ILE A 1 251 ? -8.071 -6.139 21.373 1.00 98.50 251 ILE A O 1
ATOM 1952 N N . THR A 1 252 ? -10.018 -5.031 21.589 1.00 98.75 252 THR A N 1
ATOM 1953 C CA . THR A 1 252 ? -10.767 -6.230 21.999 1.00 98.75 252 THR A CA 1
ATOM 1954 C C . THR A 1 252 ? -12.190 -6.345 21.466 1.00 98.75 252 THR A C 1
ATOM 1956 O O . THR A 1 252 ? -12.919 -5.361 21.377 1.00 98.75 252 THR A O 1
ATOM 1959 N N . GLY A 1 253 ? -12.614 -7.565 21.131 1.00 98.50 253 GLY A N 1
ATOM 1960 C CA . GLY A 1 253 ? -13.994 -7.850 20.734 1.00 98.50 253 GLY A CA 1
ATOM 1961 C C . GLY A 1 253 ? -14.432 -7.164 19.437 1.00 98.50 253 GLY A C 1
ATOM 1962 O O . GLY A 1 253 ? -15.621 -6.923 19.250 1.00 98.50 253 GLY A O 1
ATOM 1963 N N . ASN A 1 254 ? -13.496 -6.799 18.558 1.00 98.56 254 ASN A N 1
ATOM 1964 C CA . ASN A 1 254 ? -13.807 -6.159 17.282 1.00 98.56 254 ASN A CA 1
ATOM 1965 C C . ASN A 1 254 ? -13.990 -7.198 16.170 1.00 98.56 254 ASN A C 1
ATOM 1967 O O . ASN A 1 254 ? -13.347 -8.249 16.166 1.00 98.56 254 ASN A O 1
ATOM 1971 N N . THR A 1 255 ? -14.825 -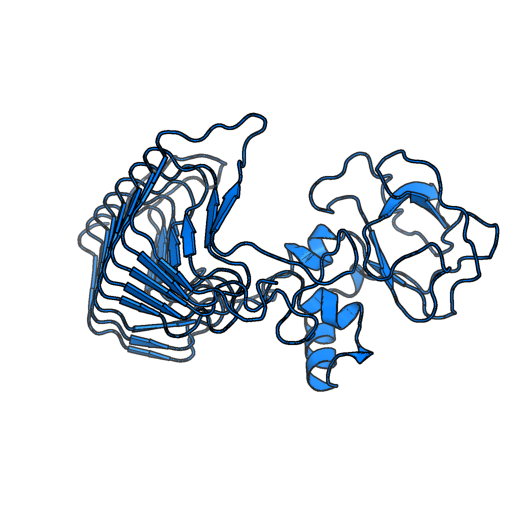6.870 15.185 1.00 98.19 255 THR A N 1
ATOM 1972 C CA . THR A 1 255 ? -14.914 -7.600 13.914 1.00 98.19 255 THR A CA 1
ATOM 1973 C C . THR A 1 255 ? -14.461 -6.690 12.784 1.00 98.19 255 THR A C 1
ATOM 1975 O O . THR A 1 255 ? -15.060 -5.640 12.564 1.00 98.19 255 THR A O 1
ATOM 1978 N N . VAL A 1 256 ? -13.420 -7.092 12.061 1.00 97.06 256 VAL A N 1
ATOM 1979 C CA . VAL A 1 256 ? -12.827 -6.318 10.969 1.00 97.06 256 VAL A CA 1
ATOM 1980 C C . VAL A 1 256 ? -12.815 -7.159 9.703 1.00 97.06 256 VAL A C 1
ATOM 1982 O O . VAL A 1 256 ? -12.148 -8.189 9.644 1.00 97.06 256 VAL A O 1
ATOM 1985 N N . ASP A 1 257 ? -13.555 -6.706 8.699 1.00 95.69 257 ASP A N 1
ATOM 1986 C CA . ASP A 1 257 ? -13.529 -7.230 7.338 1.00 95.69 257 ASP A CA 1
ATOM 1987 C C . ASP A 1 257 ? -12.759 -6.258 6.436 1.00 95.69 257 ASP A C 1
ATOM 1989 O O . ASP A 1 257 ? -13.128 -5.088 6.299 1.00 95.69 257 ASP A O 1
ATOM 1993 N N . GLY A 1 258 ? -11.649 -6.733 5.873 1.00 91.56 258 GLY A N 1
ATOM 1994 C CA . GLY A 1 258 ? -10.781 -5.960 4.994 1.00 91.56 258 GLY A CA 1
ATOM 1995 C C . GLY A 1 258 ? -11.321 -5.815 3.574 1.00 91.56 258 GLY A C 1
ATOM 1996 O O . GLY A 1 258 ? -10.914 -4.884 2.886 1.00 91.56 258 GLY A O 1
ATOM 1997 N N . THR A 1 259 ? -12.243 -6.667 3.114 1.00 91.38 259 THR A N 1
ATOM 1998 C CA . THR A 1 259 ? -12.791 -6.635 1.741 1.00 91.38 259 THR A CA 1
ATOM 1999 C C . THR A 1 259 ? -11.721 -6.540 0.635 1.00 91.38 259 THR A C 1
ATOM 2001 O O . THR A 1 259 ? -11.886 -5.789 -0.325 1.00 91.38 259 THR A O 1
ATOM 2004 N N . ASN A 1 260 ? -10.599 -7.259 0.779 1.00 89.25 260 ASN A N 1
ATOM 2005 C CA . ASN A 1 260 ? -9.409 -7.176 -0.085 1.00 89.25 260 ASN A CA 1
ATOM 2006 C C . ASN A 1 260 ? -8.627 -5.839 -0.002 1.00 89.25 260 ASN A C 1
ATOM 2008 O O . ASN A 1 260 ? -7.837 -5.491 -0.880 1.00 89.25 260 ASN A O 1
ATOM 2012 N N . GLY A 1 261 ? -8.795 -5.065 1.071 1.00 89.12 261 GLY A N 1
ATOM 2013 C CA . GLY A 1 261 ? -7.955 -3.903 1.365 1.00 89.12 261 GLY A CA 1
ATOM 2014 C C . GLY A 1 261 ? -6.505 -4.275 1.669 1.00 89.12 261 GLY A C 1
ATOM 2015 O O . GLY A 1 261 ? -6.194 -5.434 1.919 1.00 89.12 261 GLY A O 1
ATOM 2016 N N . SER A 1 262 ? -5.576 -3.315 1.639 1.00 89.88 262 SER A N 1
ATOM 2017 C CA . SER A 1 262 ? -4.143 -3.573 1.888 1.00 89.88 262 SER A CA 1
ATOM 2018 C C . SER A 1 262 ? -3.870 -4.393 3.161 1.00 89.88 262 SER A C 1
ATOM 2020 O O . SER A 1 262 ? -3.369 -5.504 3.044 1.00 89.88 262 SER A O 1
ATOM 2022 N N . ARG A 1 263 ? -4.217 -3.929 4.365 1.00 91.06 263 ARG A N 1
ATOM 2023 C CA . ARG A 1 263 ? -3.981 -4.675 5.619 1.00 91.06 263 ARG A CA 1
ATOM 2024 C C . ARG A 1 263 ? -5.229 -4.702 6.483 1.00 91.06 263 ARG A C 1
ATOM 2026 O O . ARG A 1 263 ? -5.884 -3.677 6.663 1.00 91.06 263 ARG A O 1
ATOM 2033 N N . VAL A 1 264 ? -5.521 -5.855 7.080 1.00 93.12 264 VAL A N 1
ATOM 2034 C CA . VAL A 1 264 ? -6.661 -5.980 8.005 1.00 93.12 264 VAL A CA 1
ATOM 2035 C C . VAL A 1 264 ? -6.331 -5.400 9.386 1.00 93.12 264 VAL A C 1
ATOM 2037 O O . VAL A 1 264 ? -7.185 -4.789 10.029 1.00 93.12 264 VAL A O 1
ATOM 2040 N N . MET A 1 265 ? -5.070 -5.525 9.809 1.00 94.62 265 MET A N 1
ATOM 2041 C CA . MET A 1 265 ? -4.552 -5.033 11.082 1.00 94.62 265 MET A CA 1
ATOM 2042 C C . MET A 1 265 ? -3.111 -4.539 10.911 1.00 94.62 265 MET A C 1
ATOM 2044 O O . MET A 1 265 ? -2.274 -5.246 10.349 1.00 94.62 265 MET A O 1
ATOM 2048 N N . SER A 1 266 ? -2.808 -3.364 11.460 1.00 94.56 266 SER A N 1
ATOM 2049 C CA . SER A 1 266 ? -1.442 -2.852 11.597 1.00 94.56 266 SER A CA 1
ATOM 2050 C C . SER A 1 266 ? -1.175 -2.382 13.024 1.00 94.56 266 SER A C 1
ATOM 2052 O O . SER A 1 266 ? -1.966 -1.628 13.596 1.00 94.56 266 SER A O 1
ATOM 2054 N N . VAL A 1 267 ? -0.031 -2.794 13.573 1.00 95.31 267 VAL A N 1
ATOM 2055 C CA . VAL A 1 267 ? 0.574 -2.204 14.775 1.00 95.31 267 VAL A CA 1
ATOM 2056 C C . VAL A 1 267 ? 1.937 -1.665 14.375 1.00 95.31 267 VAL A C 1
ATOM 2058 O O . VAL A 1 267 ? 2.855 -2.428 14.066 1.00 95.31 267 VAL A O 1
ATOM 2061 N N . GLU A 1 268 ? 2.047 -0.343 14.328 1.00 91.75 268 GLU A N 1
ATOM 2062 C CA . GLU A 1 268 ? 3.176 0.327 13.696 1.00 91.75 268 GLU A CA 1
ATOM 2063 C C . GLU A 1 268 ? 4.301 0.710 14.668 1.00 91.75 268 GLU A C 1
ATOM 2065 O O . GLU A 1 268 ? 4.253 0.470 15.879 1.00 91.75 268 GLU A O 1
ATOM 2070 N N . LYS A 1 269 ? 5.339 1.316 14.081 1.00 89.31 269 LYS A N 1
ATOM 2071 C CA . LYS A 1 269 ? 6.594 1.726 14.705 1.00 89.31 269 LYS A CA 1
ATOM 2072 C C . LYS A 1 269 ? 6.402 2.297 16.112 1.00 89.31 269 LYS A C 1
ATOM 2074 O O . LYS A 1 269 ? 5.614 3.217 16.346 1.00 89.31 269 LYS A O 1
ATOM 2079 N N . SER A 1 270 ? 7.220 1.789 17.033 1.00 86.25 270 SER A N 1
ATOM 2080 C CA . SER A 1 270 ? 7.375 2.311 18.396 1.00 86.25 270 SER A CA 1
ATOM 2081 C C . SER A 1 270 ? 6.094 2.304 19.244 1.00 86.25 270 SER A C 1
ATOM 2083 O O . SER A 1 270 ? 6.019 3.046 20.225 1.00 86.25 270 SER A O 1
ATOM 2085 N N . CYS A 1 271 ? 5.100 1.477 18.904 1.00 93.44 271 CYS A N 1
ATOM 2086 C CA . CYS A 1 271 ? 3.997 1.203 19.819 1.00 93.44 271 CYS A CA 1
ATOM 2087 C C . CYS A 1 271 ? 4.480 0.411 21.046 1.00 93.44 271 CYS A C 1
ATOM 2089 O O . CYS A 1 271 ? 5.351 -0.455 20.929 1.00 93.44 271 CYS A O 1
ATOM 2091 N N . GLU A 1 272 ? 3.917 0.692 22.222 1.00 95.19 272 GLU A N 1
ATOM 2092 C CA . GLU A 1 272 ? 4.357 0.107 23.495 1.00 95.19 272 GLU A CA 1
ATOM 2093 C C . GLU A 1 272 ? 3.183 -0.305 24.394 1.00 95.19 272 GLU A C 1
ATOM 2095 O O . GLU A 1 272 ? 2.207 0.433 24.519 1.00 95.19 272 GLU A O 1
ATOM 2100 N N . ASN A 1 273 ? 3.292 -1.459 25.061 1.00 97.75 273 ASN A N 1
ATOM 2101 C CA . ASN A 1 273 ? 2.257 -2.009 25.946 1.00 97.75 273 ASN A CA 1
ATOM 2102 C C . ASN A 1 273 ? 0.912 -2.140 25.212 1.00 97.75 273 ASN A C 1
ATOM 2104 O O . ASN A 1 273 ? -0.079 -1.490 25.552 1.00 97.75 273 ASN A O 1
ATOM 2108 N N . VAL A 1 274 ? 0.902 -2.952 24.156 1.00 98.12 274 VAL A N 1
ATOM 2109 C CA . VAL A 1 274 ? -0.262 -3.143 23.283 1.00 98.12 274 VAL A CA 1
ATOM 2110 C C . VAL A 1 274 ? -0.788 -4.561 23.444 1.00 98.12 274 VAL A C 1
ATOM 2112 O O . VAL A 1 274 ? -0.043 -5.521 23.266 1.00 98.12 274 VAL A O 1
ATOM 2115 N N . THR A 1 275 ? -2.079 -4.686 23.743 1.00 98.62 275 THR A N 1
ATOM 2116 C CA . THR A 1 275 ? -2.796 -5.963 23.804 1.00 98.62 275 THR A CA 1
ATOM 2117 C C . THR A 1 2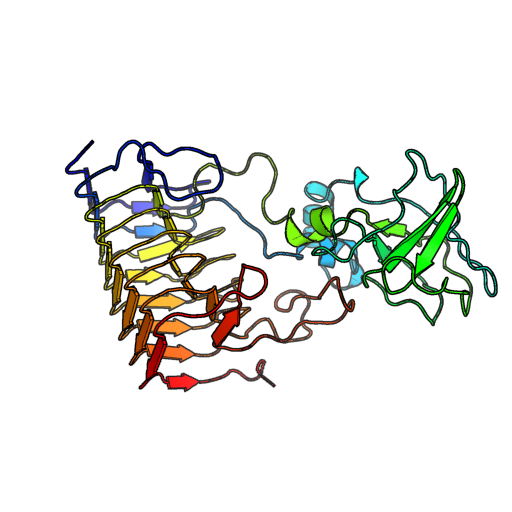75 ? -3.900 -5.988 22.757 1.00 98.62 275 THR A C 1
ATOM 2119 O O . THR A 1 275 ? -4.808 -5.161 22.786 1.00 98.62 275 THR A O 1
ATOM 2122 N N . VAL A 1 276 ? -3.838 -6.959 21.852 1.00 98.56 276 VAL A N 1
ATOM 2123 C CA . VAL A 1 276 ? -4.866 -7.246 20.850 1.00 98.56 276 VAL A CA 1
ATOM 2124 C C . VAL A 1 276 ? -5.433 -8.629 21.149 1.00 98.56 276 VAL A C 1
ATOM 2126 O O . VAL A 1 276 ? -4.733 -9.634 20.994 1.00 98.56 276 VAL A O 1
ATOM 2129 N N . VAL A 1 277 ? -6.681 -8.685 21.618 1.00 98.69 277 VAL A N 1
ATOM 2130 C CA . VAL A 1 277 ? -7.281 -9.919 22.143 1.00 98.69 277 VAL A CA 1
ATOM 2131 C C . VAL A 1 277 ? -8.732 -10.127 21.730 1.00 98.69 277 VAL A C 1
ATOM 2133 O O . VAL A 1 277 ? -9.517 -9.187 21.752 1.00 98.69 277 VAL A O 1
ATOM 2136 N N . GLY A 1 278 ? -9.118 -11.360 21.394 1.00 98.56 278 GLY A N 1
ATOM 2137 C CA . GLY A 1 278 ? -10.532 -11.699 21.189 1.00 98.56 278 GLY A CA 1
ATOM 2138 C C . GLY A 1 278 ? -11.186 -10.995 19.997 1.00 98.56 278 GLY A C 1
ATOM 2139 O O . GLY A 1 278 ? -12.383 -10.719 20.034 1.00 98.56 278 GLY A O 1
ATOM 2140 N N . ASN A 1 279 ? -10.416 -10.641 18.966 1.00 98.69 279 ASN A N 1
ATOM 2141 C CA . ASN A 1 279 ? -10.927 -10.000 17.753 1.00 98.69 279 ASN A CA 1
ATOM 2142 C C . ASN A 1 279 ? -11.087 -11.014 16.615 1.00 98.69 279 ASN A C 1
ATOM 2144 O O . ASN A 1 279 ? -10.434 -12.056 16.594 1.00 98.69 279 ASN A O 1
ATOM 2148 N N . THR A 1 280 ? -11.918 -10.678 15.629 1.00 98.38 280 THR A N 1
ATOM 2149 C CA . THR A 1 280 ? -11.996 -11.394 14.350 1.00 98.38 280 THR A CA 1
ATOM 2150 C C . THR A 1 280 ? -11.526 -10.490 13.217 1.00 98.38 280 THR A C 1
ATOM 2152 O O . THR A 1 280 ? -12.151 -9.462 12.956 1.00 98.38 280 THR A O 1
ATOM 2155 N N . PHE A 1 281 ? -10.472 -10.897 12.517 1.00 97.56 281 PHE A N 1
ATOM 2156 C CA . PHE A 1 281 ? -9.916 -10.227 11.343 1.00 97.56 281 PHE A CA 1
ATOM 2157 C C . PHE A 1 281 ? -10.101 -11.118 10.116 1.00 97.56 281 PHE A C 1
ATOM 2159 O O . PHE A 1 281 ? -9.677 -12.275 10.125 1.00 97.56 281 PHE A O 1
ATOM 2166 N N . ARG A 1 282 ? -10.739 -10.607 9.064 1.00 96.25 282 ARG A N 1
ATOM 2167 C CA . ARG A 1 282 ? -10.989 -11.387 7.850 1.00 96.25 282 ARG A CA 1
ATOM 2168 C C . ARG A 1 282 ? -10.777 -10.604 6.564 1.00 96.25 282 ARG A C 1
ATOM 2170 O O . ARG A 1 282 ? -10.923 -9.382 6.563 1.00 96.25 282 ARG A O 1
ATOM 2177 N N . ASN A 1 283 ? -10.522 -11.323 5.473 1.00 94.75 283 ASN A N 1
ATOM 2178 C CA . ASN A 1 283 ? -10.481 -10.795 4.106 1.00 94.75 283 ASN A CA 1
ATOM 2179 C C . ASN A 1 283 ? -9.515 -9.608 3.926 1.00 94.75 283 ASN A C 1
ATOM 2181 O O . ASN A 1 283 ? -9.763 -8.698 3.131 1.00 94.75 283 ASN A O 1
ATOM 2185 N N . GLY A 1 284 ? -8.423 -9.572 4.694 1.00 93.62 284 GLY A N 1
ATOM 2186 C CA . GLY A 1 284 ? -7.281 -8.709 4.403 1.00 93.62 284 GLY A CA 1
ATOM 2187 C C . GLY A 1 284 ? -6.594 -9.104 3.095 1.00 93.62 284 GLY A C 1
ATOM 2188 O O . GLY A 1 284 ? -6.630 -10.262 2.687 1.00 93.62 284 GLY A O 1
ATOM 2189 N N . GLY A 1 285 ? -5.967 -8.145 2.422 1.00 93.62 285 GLY A N 1
ATOM 2190 C CA . GLY A 1 285 ? -5.219 -8.394 1.194 1.00 93.62 285 GLY A CA 1
ATOM 2191 C C . GLY A 1 285 ? -3.784 -8.854 1.432 1.00 93.62 285 GLY A C 1
ATOM 2192 O O . GLY A 1 285 ? -3.334 -9.819 0.825 1.00 93.62 285 GLY A O 1
ATOM 2193 N N . ARG A 1 286 ? -3.064 -8.156 2.317 1.00 93.62 286 ARG A N 1
ATOM 2194 C CA . ARG A 1 286 ? -1.629 -8.345 2.604 1.00 93.62 286 ARG A CA 1
ATOM 2195 C C . ARG A 1 286 ? -1.354 -8.772 4.046 1.00 93.62 286 ARG A C 1
ATOM 2197 O O . ARG A 1 286 ? -0.294 -8.474 4.582 1.00 93.62 286 ARG A O 1
ATOM 2204 N N . GLY A 1 287 ? -2.326 -9.390 4.699 1.00 93.75 287 GLY A N 1
ATOM 2205 C CA . GLY A 1 287 ? -2.217 -9.899 6.060 1.00 93.75 287 GLY A CA 1
ATOM 2206 C C . GLY A 1 287 ? -2.303 -8.829 7.138 1.00 93.75 287 GLY A C 1
ATOM 2207 O O . GLY A 1 287 ? -2.896 -7.753 6.975 1.00 93.75 287 GLY A O 1
ATOM 2208 N N . SER A 1 288 ? -1.697 -9.171 8.270 1.00 94.75 288 SER A N 1
ATOM 2209 C CA . SER A 1 288 ? -1.540 -8.324 9.445 1.00 94.75 288 SER A CA 1
ATOM 2210 C C . SER A 1 288 ? -0.075 -7.964 9.655 1.00 94.75 288 SER A C 1
ATOM 2212 O O . SER A 1 288 ? 0.788 -8.842 9.689 1.00 94.75 288 SER A O 1
ATOM 2214 N N . TRP A 1 289 ? 0.208 -6.677 9.841 1.00 94.81 289 TRP A N 1
ATOM 2215 C CA . TRP A 1 289 ? 1.573 -6.164 9.905 1.00 94.81 289 TRP A CA 1
ATOM 2216 C C . TRP A 1 289 ? 1.955 -5.670 11.296 1.00 94.81 289 TRP A C 1
ATOM 2218 O O . TRP A 1 289 ? 1.318 -4.767 11.841 1.00 94.81 289 TRP A O 1
ATOM 2228 N N . ILE A 1 290 ? 3.040 -6.220 11.843 1.00 95.12 290 ILE A N 1
ATOM 2229 C CA . ILE A 1 290 ? 3.583 -5.831 13.144 1.00 95.12 290 ILE A CA 1
ATOM 2230 C C . ILE A 1 290 ? 4.992 -5.252 12.978 1.00 95.12 290 ILE A C 1
ATOM 2232 O O . ILE A 1 290 ? 5.970 -5.970 12.749 1.00 95.12 290 ILE A O 1
ATOM 2236 N N . ASN A 1 291 ? 5.112 -3.936 13.137 1.00 93.56 291 ASN A N 1
ATOM 2237 C CA . ASN A 1 291 ? 6.359 -3.214 12.914 1.00 93.56 291 ASN A CA 1
ATOM 2238 C C . ASN A 1 291 ? 7.038 -2.819 14.234 1.00 93.56 291 ASN A C 1
ATOM 2240 O O . ASN A 1 291 ? 6.855 -1.716 14.747 1.00 93.56 291 ASN A O 1
ATOM 2244 N N . GLN A 1 292 ? 7.836 -3.740 14.778 1.00 92.25 292 GLN A N 1
ATOM 2245 C CA . GLN A 1 292 ? 8.712 -3.520 15.936 1.00 92.25 292 GLN A CA 1
ATOM 2246 C C . GLN A 1 292 ? 8.066 -2.846 17.182 1.00 92.25 292 GLN A C 1
ATOM 2248 O O . GLN A 1 292 ? 8.637 -1.880 17.704 1.00 92.25 292 GLN A O 1
ATOM 2253 N N . PRO A 1 293 ? 6.913 -3.317 17.714 1.00 92.12 293 PRO A N 1
ATOM 2254 C CA . PRO A 1 293 ? 6.397 -2.827 18.989 1.00 92.12 293 PRO A CA 1
ATOM 2255 C C . PRO A 1 293 ? 7.210 -3.361 20.183 1.00 92.12 293 PRO A C 1
ATOM 2257 O O . PRO A 1 293 ? 8.013 -4.295 20.068 1.00 92.12 293 PRO A O 1
ATOM 2260 N N . ARG A 1 294 ? 6.970 -2.784 21.363 1.00 92.88 294 ARG A N 1
ATOM 2261 C CA . ARG A 1 294 ? 7.537 -3.216 22.651 1.00 92.88 294 ARG A CA 1
ATOM 2262 C C . ARG A 1 294 ? 6.416 -3.652 23.593 1.00 92.88 294 ARG A C 1
ATOM 2264 O O . ARG A 1 294 ? 5.421 -2.949 23.712 1.00 92.88 294 ARG A O 1
ATOM 2271 N N . ASN A 1 295 ? 6.576 -4.787 24.275 1.00 96.06 295 ASN A N 1
ATOM 2272 C CA . ASN A 1 295 ? 5.547 -5.364 25.154 1.00 96.06 295 ASN A CA 1
ATOM 2273 C C . ASN A 1 295 ? 4.210 -5.551 24.416 1.00 96.06 295 ASN A C 1
ATOM 2275 O O . ASN A 1 295 ? 3.200 -4.921 24.733 1.00 96.06 295 ASN A O 1
ATOM 2279 N N . PHE A 1 296 ? 4.239 -6.386 23.380 1.00 97.69 296 PHE A N 1
ATOM 2280 C CA . PHE A 1 296 ? 3.097 -6.672 22.521 1.00 97.69 296 PHE A CA 1
ATOM 2281 C C . PHE A 1 296 ? 2.493 -8.036 22.847 1.00 97.69 296 PHE A C 1
ATOM 2283 O O . PHE A 1 296 ? 3.205 -9.040 22.910 1.00 97.69 296 PHE A O 1
ATOM 2290 N N . VAL A 1 297 ? 1.176 -8.075 23.017 1.00 98.50 297 VAL A N 1
ATOM 2291 C CA . VAL A 1 297 ? 0.398 -9.298 23.208 1.00 98.50 297 VAL A CA 1
ATOM 2292 C C . VAL A 1 297 ? -0.641 -9.387 22.100 1.00 98.50 297 VAL A C 1
ATOM 2294 O O . VAL A 1 297 ? -1.496 -8.515 21.974 1.00 98.50 297 VAL A O 1
ATOM 2297 N N . LEU A 1 298 ? -0.580 -10.462 21.325 1.00 98.44 298 LEU A N 1
ATOM 2298 C CA . LEU A 1 298 ? -1.590 -10.847 20.350 1.00 98.44 298 LEU A CA 1
ATOM 2299 C C . LEU A 1 298 ? -2.146 -12.201 20.775 1.00 98.44 298 LEU A C 1
ATOM 2301 O O . LEU A 1 298 ? -1.468 -13.221 20.600 1.00 98.44 298 LEU A O 1
ATOM 2305 N N . SER A 1 299 ? -3.340 -12.234 21.364 1.00 98.56 299 SER A N 1
ATOM 2306 C CA . SER A 1 299 ? -3.894 -13.495 21.858 1.00 98.56 299 SER A CA 1
ATOM 2307 C C . SER A 1 299 ? -5.348 -13.745 21.524 1.00 98.56 299 SER A C 1
ATOM 2309 O O . SER A 1 299 ? -6.154 -12.829 21.490 1.00 98.56 299 SER A O 1
ATOM 2311 N N . ASP A 1 300 ? -5.689 -15.013 21.315 1.00 98.69 300 ASP A N 1
ATOM 2312 C CA . ASP A 1 300 ? -7.083 -15.458 21.249 1.00 98.69 300 ASP A CA 1
ATOM 2313 C C . ASP A 1 300 ? -7.907 -14.726 20.165 1.00 98.69 300 ASP A C 1
ATOM 2315 O O . ASP A 1 300 ? -9.101 -14.485 20.327 1.00 98.69 300 ASP A O 1
ATOM 2319 N N . ASN A 1 301 ? -7.260 -14.322 19.063 1.00 98.69 301 ASN A N 1
ATOM 2320 C CA . ASN A 1 301 ? -7.913 -13.722 17.897 1.00 98.69 301 ASN A CA 1
ATOM 2321 C C . ASN A 1 301 ? -8.163 -14.774 16.808 1.00 98.69 301 ASN A C 1
ATOM 2323 O O . ASN A 1 301 ? -7.468 -15.787 16.731 1.00 98.69 301 ASN A O 1
ATOM 2327 N N . ILE A 1 302 ? -9.116 -14.493 15.924 1.00 98.44 302 ILE A N 1
ATOM 2328 C CA . ILE A 1 302 ? -9.437 -15.318 14.758 1.00 98.44 302 ILE A CA 1
ATOM 2329 C C . ILE A 1 302 ? -9.048 -14.551 13.492 1.00 98.44 302 ILE A C 1
ATOM 2331 O O . ILE A 1 302 ? -9.531 -13.442 13.268 1.00 98.44 302 ILE A O 1
ATOM 2335 N N . PHE A 1 303 ? -8.205 -15.151 12.660 1.00 97.69 303 PHE A N 1
ATOM 2336 C CA . PHE A 1 303 ? -7.776 -14.643 11.360 1.00 97.69 303 PHE A CA 1
ATOM 2337 C C . PHE A 1 303 ? -8.346 -15.537 10.258 1.00 97.69 303 PHE A C 1
ATOM 2339 O O . PHE A 1 303 ? -8.135 -16.747 10.293 1.00 97.69 303 PHE A O 1
ATOM 2346 N N . ILE A 1 304 ? -9.085 -14.964 9.306 1.00 96.94 304 ILE A N 1
ATOM 2347 C CA . ILE A 1 304 ? -9.753 -15.713 8.233 1.00 96.94 304 ILE A CA 1
ATOM 2348 C C . ILE A 1 304 ? -9.423 -15.088 6.877 1.00 96.94 304 ILE A C 1
ATOM 2350 O O . ILE A 1 304 ? -9.898 -13.998 6.576 1.00 96.94 304 ILE A O 1
ATOM 2354 N N . ASN A 1 305 ? -8.652 -15.792 6.055 1.00 95.38 305 ASN A N 1
ATOM 2355 C CA . ASN A 1 305 ? -8.277 -15.401 4.701 1.00 95.38 305 ASN A CA 1
ATOM 2356 C C . ASN A 1 305 ? -7.783 -13.946 4.611 1.00 95.38 305 ASN A C 1
ATOM 2358 O O . ASN A 1 305 ? -8.416 -13.108 3.974 1.00 95.38 305 ASN A O 1
ATOM 2362 N N . ASN A 1 306 ? -6.688 -13.598 5.291 1.00 95.06 306 ASN A N 1
ATOM 2363 C CA . ASN A 1 306 ? -6.133 -12.244 5.217 1.00 95.06 306 ASN A CA 1
ATOM 2364 C C . ASN A 1 306 ? -5.042 -12.100 4.162 1.00 95.06 306 ASN A C 1
ATOM 2366 O O . ASN A 1 306 ? -4.263 -11.158 4.225 1.00 95.06 306 ASN A O 1
ATOM 2370 N N . THR A 1 307 ? -5.005 -12.973 3.166 1.00 94.88 307 THR A N 1
ATOM 2371 C CA . THR A 1 307 ? -3.999 -12.979 2.098 1.00 94.88 307 THR A CA 1
ATOM 2372 C C . THR A 1 307 ? -4.641 -12.916 0.713 1.00 94.88 307 THR A C 1
ATOM 2374 O O . THR A 1 307 ? -4.056 -13.349 -0.272 1.00 94.88 307 THR A O 1
ATOM 2377 N N . THR A 1 308 ? -5.817 -12.287 0.610 1.00 94.19 308 THR A N 1
ATOM 2378 C CA . THR A 1 308 ? -6.651 -12.228 -0.610 1.00 94.19 308 THR A CA 1
ATOM 2379 C C . THR A 1 308 ? -5.997 -11.583 -1.840 1.00 94.19 308 THR A C 1
ATOM 2381 O O . THR A 1 308 ? -6.604 -11.605 -2.905 1.00 94.19 308 THR A O 1
ATOM 2384 N N . LYS A 1 309 ? -4.785 -11.017 -1.722 1.00 94.25 309 LYS A N 1
ATOM 2385 C CA . LYS A 1 309 ? -3.988 -10.476 -2.842 1.00 94.25 309 LYS A CA 1
ATOM 2386 C C . LYS A 1 309 ? -2.909 -11.419 -3.364 1.00 94.25 309 LYS A C 1
ATOM 2388 O O . LYS A 1 309 ? -2.201 -11.038 -4.294 1.00 94.25 309 LYS A O 1
ATOM 2393 N N . CYS A 1 310 ? -2.760 -12.597 -2.774 1.00 94.25 310 CYS A N 1
ATOM 2394 C CA . CYS A 1 310 ? -1.769 -13.594 -3.172 1.00 94.25 310 CYS A CA 1
ATOM 2395 C C . CYS A 1 310 ? -2.266 -14.409 -4.377 1.00 94.25 310 CYS A C 1
ATOM 2397 O O . CYS A 1 310 ? -2.296 -15.631 -4.360 1.00 94.25 310 CYS A O 1
ATOM 2399 N N . GLU A 1 311 ? -2.722 -13.730 -5.427 1.00 93.56 311 GLU A N 1
ATOM 2400 C CA . GLU A 1 311 ? -3.305 -14.376 -6.601 1.00 93.56 311 GLU A CA 1
ATOM 2401 C C . GLU A 1 311 ? -3.016 -13.575 -7.880 1.00 93.56 311 GLU A C 1
ATOM 2403 O O . GLU A 1 311 ? -2.744 -12.372 -7.806 1.00 93.56 311 GLU A O 1
ATOM 2408 N N . PRO A 1 312 ? -3.098 -14.207 -9.065 1.00 94.56 312 PRO A N 1
ATOM 2409 C CA . PRO A 1 312 ? -2.776 -13.556 -10.330 1.00 94.56 312 PRO A CA 1
ATOM 2410 C C . PRO A 1 312 ? -3.930 -12.750 -10.956 1.00 94.56 312 PRO A C 1
ATOM 2412 O O . PRO A 1 312 ? -3.782 -12.277 -12.083 1.00 94.56 312 PRO A O 1
ATOM 2415 N N . ASP A 1 313 ? -5.073 -12.581 -10.278 1.00 94.06 313 ASP A N 1
ATOM 2416 C CA . ASP A 1 313 ? -6.136 -11.685 -10.757 1.00 94.06 313 ASP A CA 1
ATOM 2417 C C . ASP A 1 313 ? -5.687 -10.214 -10.616 1.00 94.06 313 ASP A C 1
ATOM 2419 O O . ASP A 1 313 ? -5.505 -9.739 -9.494 1.00 94.06 313 ASP A O 1
ATOM 2423 N N . PRO A 1 314 ? -5.569 -9.437 -11.708 1.00 93.50 314 PRO A N 1
ATOM 2424 C CA . PRO A 1 314 ? -5.108 -8.045 -11.678 1.00 93.50 314 PRO A CA 1
ATOM 2425 C C . PRO A 1 314 ? -5.993 -7.090 -10.857 1.00 93.50 314 PRO A C 1
ATOM 2427 O O . PRO A 1 314 ? -5.537 -6.009 -10.459 1.00 93.50 314 PRO A O 1
ATOM 2430 N N . ARG A 1 315 ? -7.259 -7.444 -10.601 1.00 91.25 315 ARG A N 1
ATOM 2431 C CA . ARG A 1 315 ? -8.182 -6.639 -9.781 1.00 91.25 315 ARG A CA 1
ATOM 2432 C C . ARG A 1 315 ? -7.968 -6.890 -8.300 1.00 91.25 315 ARG A C 1
ATOM 2434 O O . ARG A 1 315 ? -8.011 -5.941 -7.508 1.00 91.25 315 ARG A O 1
ATOM 2441 N N . ARG A 1 316 ? -7.688 -8.142 -7.935 1.00 91.75 316 ARG A N 1
ATOM 2442 C CA . ARG A 1 316 ? -7.462 -8.547 -6.549 1.00 91.75 316 ARG A CA 1
ATOM 2443 C C . ARG A 1 316 ? -5.986 -8.455 -6.179 1.00 91.75 316 ARG A C 1
ATOM 2445 O O . ARG A 1 316 ? -5.636 -7.629 -5.337 1.00 91.75 316 ARG A O 1
ATOM 2452 N N . GLY A 1 317 ? -5.143 -9.215 -6.864 1.00 94.69 317 GLY A N 1
ATOM 2453 C CA . GLY A 1 317 ? -3.710 -9.329 -6.650 1.00 94.69 317 GLY A CA 1
ATOM 2454 C C . GLY A 1 317 ? -2.914 -8.055 -6.905 1.00 94.69 317 GLY A C 1
ATOM 2455 O O . GLY A 1 317 ? -3.364 -7.098 -7.548 1.00 94.69 317 GLY A O 1
ATOM 2456 N N . ARG A 1 318 ? -1.696 -8.021 -6.362 1.00 94.12 318 ARG A N 1
ATOM 2457 C CA . ARG A 1 318 ? -0.767 -6.893 -6.517 1.00 94.12 318 ARG A CA 1
ATOM 2458 C C . ARG A 1 318 ? 0.593 -7.395 -6.964 1.00 94.12 318 ARG A C 1
ATOM 2460 O O . ARG A 1 318 ? 1.102 -8.355 -6.401 1.00 94.12 318 ARG A O 1
ATOM 2467 N N . ARG A 1 319 ? 1.165 -6.736 -7.967 1.00 95.50 319 ARG A N 1
ATOM 2468 C CA . ARG A 1 319 ? 2.511 -7.009 -8.470 1.00 95.50 319 ARG A CA 1
ATOM 2469 C C . ARG A 1 319 ? 3.565 -6.223 -7.701 1.00 95.50 319 ARG A C 1
ATOM 2471 O O . ARG A 1 319 ? 3.305 -5.116 -7.234 1.00 95.50 319 ARG A O 1
ATOM 2478 N N . SER A 1 320 ? 4.764 -6.787 -7.615 1.00 94.31 320 SER A N 1
ATOM 2479 C CA . SER A 1 320 ? 5.927 -6.126 -7.037 1.00 94.31 320 SER A CA 1
ATOM 2480 C C . SER A 1 320 ? 6.664 -5.337 -8.104 1.00 94.31 320 SER A C 1
ATOM 2482 O O . SER A 1 320 ? 6.989 -5.887 -9.156 1.00 94.31 320 SER A O 1
ATOM 2484 N N . PHE A 1 321 ? 7.049 -4.092 -7.821 1.00 94.19 321 PHE A N 1
ATOM 2485 C CA . PHE A 1 321 ? 8.016 -3.409 -8.686 1.00 94.19 321 PHE A CA 1
ATOM 2486 C C . PHE A 1 321 ? 9.402 -4.068 -8.626 1.00 94.19 321 PHE A C 1
ATOM 2488 O O . PHE A 1 321 ? 10.205 -3.853 -9.522 1.00 94.19 321 PHE A O 1
ATOM 2495 N N . VAL A 1 322 ? 9.706 -4.876 -7.601 1.00 94.62 322 VAL A N 1
ATOM 2496 C CA . VAL A 1 322 ? 11.020 -5.524 -7.452 1.00 94.62 322 VAL A CA 1
ATOM 2497 C C . VAL A 1 322 ? 11.214 -6.634 -8.484 1.00 94.62 322 VAL A C 1
ATOM 2499 O O . VAL A 1 322 ? 12.302 -6.769 -9.039 1.00 94.62 322 VAL A O 1
ATOM 2502 N N . THR A 1 323 ? 10.168 -7.415 -8.760 1.00 94.75 323 THR A N 1
ATOM 2503 C CA . THR A 1 323 ? 10.227 -8.582 -9.658 1.00 94.75 323 THR A CA 1
ATOM 2504 C C . THR A 1 323 ? 9.418 -8.403 -10.941 1.00 94.75 323 THR A C 1
ATOM 2506 O O . THR A 1 323 ? 9.801 -8.960 -11.961 1.00 94.75 323 THR A O 1
ATOM 2509 N N . GLY A 1 324 ? 8.340 -7.613 -10.914 1.00 94.88 324 GLY A N 1
ATOM 2510 C CA . GLY A 1 324 ? 7.310 -7.556 -11.959 1.00 94.88 324 GLY A CA 1
ATOM 2511 C C . GLY A 1 324 ? 6.191 -8.597 -11.784 1.00 94.88 324 GLY A C 1
ATOM 2512 O O . GLY A 1 324 ? 5.148 -8.497 -12.433 1.00 94.88 324 GLY A O 1
ATOM 2513 N N . ASP A 1 325 ? 6.367 -9.561 -10.879 1.00 96.19 325 ASP A N 1
ATOM 2514 C CA . ASP A 1 325 ? 5.428 -10.658 -10.624 1.00 96.19 325 ASP A CA 1
ATOM 2515 C C . ASP A 1 325 ? 4.438 -10.336 -9.501 1.00 96.19 325 ASP A C 1
ATOM 2517 O O . ASP A 1 325 ? 4.624 -9.380 -8.744 1.00 96.19 325 ASP A O 1
ATOM 2521 N N . TYR A 1 326 ? 3.376 -11.138 -9.399 1.00 95.25 326 TYR A N 1
ATOM 2522 C CA . TYR A 1 326 ? 2.414 -11.062 -8.299 1.00 95.25 326 TYR A CA 1
ATOM 2523 C C . TYR A 1 326 ? 3.071 -11.384 -6.952 1.00 95.25 326 TYR A C 1
ATOM 2525 O O . TYR A 1 326 ? 3.923 -12.265 -6.850 1.00 95.25 326 TYR A O 1
ATOM 2533 N N . GLU A 1 327 ? 2.686 -10.633 -5.922 1.00 93.12 327 GLU A N 1
ATOM 2534 C CA . GLU A 1 327 ? 3.222 -10.759 -4.571 1.00 93.12 327 GLU A CA 1
ATOM 2535 C C . GLU A 1 327 ? 2.476 -11.823 -3.768 1.00 93.12 327 GLU A C 1
ATOM 2537 O O . GLU A 1 327 ? 1.259 -11.963 -3.866 1.00 93.12 327 GLU A O 1
ATOM 2542 N N . ALA A 1 328 ? 3.225 -12.506 -2.907 1.00 92.06 328 ALA A N 1
ATOM 2543 C CA . ALA A 1 328 ? 2.692 -13.331 -1.838 1.00 92.06 328 ALA A CA 1
ATOM 2544 C C . ALA A 1 328 ? 2.949 -12.649 -0.488 1.00 92.06 328 ALA A C 1
ATOM 2546 O O . ALA A 1 328 ? 3.980 -12.000 -0.277 1.00 92.06 328 ALA A O 1
ATOM 2547 N N . TYR A 1 329 ? 2.015 -12.808 0.442 1.00 92.31 329 TYR A N 1
ATOM 2548 C CA . TYR A 1 329 ? 2.058 -12.226 1.777 1.00 92.31 329 TYR A CA 1
ATOM 2549 C C . TYR A 1 329 ? 1.728 -13.294 2.818 1.00 92.31 329 TYR A C 1
ATOM 2551 O O . TYR A 1 329 ? 1.034 -14.264 2.538 1.00 92.31 329 TYR A O 1
ATOM 2559 N N . ALA A 1 330 ? 2.189 -13.091 4.050 1.00 92.56 330 ALA A N 1
ATOM 2560 C CA . ALA A 1 330 ? 1.796 -13.932 5.174 1.00 92.56 330 ALA A CA 1
ATOM 2561 C C . ALA A 1 330 ? 0.558 -13.359 5.882 1.00 92.56 330 ALA A C 1
ATOM 2563 O O . ALA A 1 330 ? 0.401 -12.141 5.976 1.00 92.56 330 ALA A O 1
ATOM 2564 N N . GLU A 1 331 ? -0.265 -14.227 6.478 1.00 92.94 331 GLU A N 1
ATOM 2565 C CA . GLU A 1 331 ? -1.409 -13.837 7.326 1.00 92.94 331 GLU A CA 1
ATOM 2566 C C . GLU A 1 331 ? -1.002 -12.889 8.468 1.00 92.94 331 GLU A C 1
ATOM 2568 O O . GLU A 1 331 ? -1.733 -11.960 8.824 1.00 92.94 331 GLU A O 1
ATOM 2573 N N . LEU A 1 332 ? 0.190 -13.105 9.027 1.00 94.62 332 LEU A N 1
ATOM 2574 C CA . LEU A 1 332 ? 0.803 -12.287 10.064 1.00 94.62 332 LEU A CA 1
ATOM 2575 C C . LEU A 1 332 ? 2.308 -12.213 9.816 1.00 94.62 332 LEU A C 1
ATOM 2577 O O . LEU A 1 332 ? 2.969 -13.244 9.698 1.00 94.62 332 LEU A O 1
ATOM 2581 N N . TYR A 1 333 ? 2.862 -11.005 9.789 1.00 94.44 333 TYR A N 1
ATOM 2582 C CA . TYR A 1 333 ? 4.294 -10.813 9.589 1.00 94.44 333 TYR A CA 1
ATOM 2583 C C . TYR A 1 333 ? 4.861 -9.668 10.421 1.00 94.44 333 TYR A C 1
ATOM 2585 O O . TYR A 1 333 ? 4.190 -8.693 10.774 1.00 94.44 333 TYR A O 1
ATOM 2593 N N . PHE A 1 334 ? 6.144 -9.819 10.723 1.00 94.25 334 PHE A N 1
ATOM 2594 C CA . PHE A 1 334 ? 6.909 -8.985 11.631 1.00 94.25 334 PHE A CA 1
ATOM 2595 C C . PHE A 1 334 ? 8.042 -8.311 10.847 1.00 94.25 334 PHE A C 1
ATOM 2597 O O . PHE A 1 334 ? 8.840 -8.994 10.211 1.00 94.25 334 PHE A O 1
ATOM 2604 N N . THR A 1 335 ? 8.114 -6.976 10.875 1.00 92.81 335 THR A N 1
ATOM 2605 C CA . THR A 1 335 ? 9.250 -6.213 10.326 1.00 92.81 335 THR A CA 1
ATOM 2606 C C . THR A 1 335 ? 9.928 -5.313 11.356 1.00 92.81 335 THR A C 1
ATOM 2608 O O . THR A 1 335 ? 9.281 -4.765 12.251 1.00 92.81 335 THR A O 1
ATOM 2611 N N . THR A 1 336 ? 11.218 -5.061 11.162 1.00 90.81 336 THR A N 1
ATOM 2612 C CA . THR A 1 336 ? 11.955 -3.998 11.855 1.00 90.81 336 THR A CA 1
ATOM 2613 C C . THR A 1 336 ? 11.989 -2.731 11.001 1.00 90.81 336 THR A C 1
ATOM 2615 O O . THR A 1 336 ? 12.004 -2.802 9.771 1.00 90.81 336 THR A O 1
ATOM 2618 N N . TYR A 1 337 ? 11.984 -1.559 11.641 1.00 84.88 337 TYR A N 1
ATOM 2619 C CA . TYR A 1 337 ? 12.114 -0.277 10.933 1.00 84.88 337 TYR A CA 1
ATOM 2620 C C . TYR A 1 337 ? 13.495 0.362 11.110 1.00 84.88 337 TYR A C 1
ATOM 2622 O O . TYR A 1 337 ? 13.869 1.217 10.311 1.00 84.88 337 TYR A O 1
ATOM 2630 N N . GLU A 1 338 ? 14.242 -0.026 12.148 1.00 85.62 338 GLU A N 1
ATOM 2631 C CA . GLU A 1 338 ? 15.601 0.465 12.400 1.00 85.62 338 GLU A CA 1
ATOM 2632 C C . GLU A 1 338 ? 16.626 -0.557 11.916 1.00 85.62 338 GLU A C 1
ATOM 2634 O O . GLU A 1 338 ? 16.431 -1.762 12.128 1.00 85.62 338 GLU A O 1
ATOM 2639 N N . PRO A 1 339 ? 17.756 -0.106 11.346 1.00 83.50 339 PRO A N 1
ATOM 2640 C CA . PRO A 1 339 ? 18.921 -0.961 11.179 1.00 83.50 339 PRO A CA 1
ATOM 2641 C C . PRO A 1 339 ? 19.286 -1.612 12.518 1.00 83.50 339 PRO A C 1
ATOM 2643 O O . PRO A 1 339 ? 19.472 -0.923 13.519 1.00 83.50 339 PRO A O 1
ATOM 2646 N N . ASN A 1 340 ? 19.370 -2.945 12.544 1.00 85.44 340 ASN A N 1
ATOM 2647 C CA . ASN A 1 340 ? 19.625 -3.744 13.753 1.00 85.44 340 ASN A CA 1
ATOM 2648 C C . ASN A 1 340 ? 18.560 -3.618 14.863 1.00 85.44 340 ASN A C 1
ATOM 2650 O O . ASN A 1 340 ? 18.821 -3.985 16.013 1.00 85.44 340 ASN A O 1
ATOM 2654 N N . GLY A 1 341 ? 17.363 -3.125 14.530 1.00 84.44 341 GLY A N 1
ATOM 2655 C CA . GLY A 1 341 ? 16.232 -3.056 15.446 1.00 84.44 341 GLY A CA 1
ATOM 2656 C C . GLY A 1 341 ? 15.883 -4.429 16.022 1.00 84.44 341 GLY A C 1
ATOM 2657 O O . GLY A 1 341 ? 15.988 -5.456 15.351 1.00 84.44 341 GLY A O 1
ATOM 2658 N N . ARG A 1 342 ? 15.464 -4.453 17.287 1.00 86.38 342 ARG A N 1
ATOM 2659 C CA . ARG A 1 342 ? 15.011 -5.669 17.971 1.00 86.38 342 ARG A CA 1
ATOM 2660 C C . ARG A 1 342 ? 13.611 -5.467 18.515 1.00 86.38 342 ARG A C 1
ATOM 2662 O O . ARG A 1 342 ? 13.250 -4.369 18.946 1.00 86.38 342 ARG A O 1
ATOM 2669 N N . TYR A 1 343 ? 12.840 -6.544 18.509 1.00 87.38 343 TYR A N 1
ATOM 2670 C CA . TYR A 1 343 ? 11.582 -6.599 19.233 1.00 87.38 343 TYR A CA 1
ATOM 2671 C C . TYR A 1 343 ? 11.843 -6.599 20.739 1.00 87.38 343 TYR A C 1
ATOM 2673 O O . TYR A 1 343 ? 12.831 -7.169 21.205 1.00 87.38 343 TYR A O 1
ATOM 2681 N N . GLY A 1 344 ? 10.950 -5.951 21.490 1.00 85.44 344 GLY A N 1
ATOM 2682 C CA . GLY A 1 344 ? 10.848 -6.180 22.930 1.00 85.44 344 GLY A CA 1
ATOM 2683 C C . GLY A 1 344 ? 10.143 -7.508 23.218 1.00 85.44 344 GLY A C 1
ATOM 2684 O O . GLY A 1 344 ? 10.129 -8.415 22.387 1.00 85.44 344 GLY A O 1
ATOM 2685 N N . ASN A 1 345 ? 9.484 -7.604 24.372 1.00 93.81 345 ASN A N 1
ATOM 2686 C CA . ASN A 1 345 ? 8.646 -8.764 24.671 1.00 93.81 345 ASN A CA 1
ATOM 2687 C C . ASN A 1 345 ? 7.464 -8.827 23.694 1.00 93.81 345 ASN A C 1
ATOM 2689 O O . ASN A 1 345 ? 6.682 -7.879 23.599 1.00 93.81 345 ASN A O 1
ATOM 2693 N N . VAL A 1 346 ? 7.338 -9.947 22.985 1.00 95.88 346 VAL A N 1
ATOM 2694 C CA . VAL A 1 346 ? 6.234 -10.245 22.069 1.00 95.88 346 VAL A CA 1
ATOM 2695 C C . VAL A 1 346 ? 5.642 -11.590 22.468 1.00 95.88 346 VAL A C 1
ATOM 2697 O O . VAL A 1 346 ? 6.357 -12.583 22.550 1.00 95.88 346 VAL A O 1
ATOM 2700 N N . THR A 1 347 ? 4.336 -11.627 22.722 1.00 97.69 347 THR A N 1
ATOM 2701 C CA . THR A 1 347 ? 3.586 -12.857 22.989 1.00 97.69 347 THR A CA 1
ATOM 2702 C C . THR A 1 347 ? 2.517 -13.037 21.924 1.00 97.69 347 THR A C 1
ATOM 2704 O O . THR A 1 347 ? 1.614 -12.212 21.811 1.00 97.69 347 THR A O 1
ATOM 2707 N N . VAL A 1 348 ? 2.596 -14.137 21.178 1.00 97.44 348 VAL A N 1
ATOM 2708 C CA . VAL A 1 348 ? 1.567 -14.566 20.224 1.00 97.44 348 VAL A CA 1
ATOM 2709 C C . VAL A 1 348 ? 1.056 -15.927 20.688 1.00 97.44 348 VAL A C 1
ATOM 2711 O O . VAL A 1 348 ? 1.824 -16.885 20.702 1.00 97.44 348 VAL A O 1
ATOM 2714 N N . ARG A 1 349 ? -0.204 -16.026 21.130 1.00 98.19 349 ARG A N 1
ATOM 2715 C CA . ARG A 1 349 ? -0.751 -17.278 21.696 1.00 98.19 349 ARG A CA 1
ATOM 2716 C C . ARG A 1 349 ? -2.252 -17.426 21.476 1.00 98.19 349 ARG A C 1
ATOM 2718 O O . ARG A 1 349 ? -2.958 -16.433 21.468 1.00 98.19 349 ARG A O 1
ATOM 2725 N N . GLY A 1 350 ? -2.748 -18.652 21.329 1.00 98.06 350 GLY A N 1
ATOM 2726 C CA . GLY A 1 350 ? -4.193 -18.925 21.261 1.00 98.06 350 GLY A CA 1
ATOM 2727 C C . GLY A 1 350 ? -4.921 -18.360 20.032 1.00 98.06 350 GLY A C 1
ATOM 2728 O O . GLY A 1 350 ? -6.137 -18.469 19.951 1.00 98.06 350 GLY A O 1
ATOM 2729 N N . ASN A 1 351 ? -4.207 -17.761 19.072 1.00 98.38 351 ASN A N 1
ATOM 2730 C CA . ASN A 1 351 ? -4.813 -17.261 17.840 1.00 98.38 351 ASN A CA 1
ATOM 2731 C C . ASN A 1 351 ? -5.126 -18.418 16.881 1.00 98.38 351 ASN A C 1
ATOM 2733 O O . ASN A 1 351 ? -4.352 -19.371 16.783 1.00 98.38 351 ASN A O 1
ATOM 2737 N N . VAL A 1 352 ? -6.224 -18.293 16.140 1.00 98.25 352 VAL A N 1
ATOM 2738 C CA . VAL A 1 352 ? -6.644 -19.233 15.095 1.00 98.25 352 VAL A CA 1
ATOM 2739 C C . VAL A 1 352 ? -6.437 -18.580 13.735 1.00 98.25 352 VAL A C 1
ATOM 2741 O O . VAL A 1 352 ? -6.890 -17.458 13.525 1.00 98.25 352 VAL A O 1
ATOM 2744 N N . PHE A 1 353 ? -5.787 -19.286 12.812 1.00 96.88 353 PHE A N 1
ATOM 2745 C CA . PHE A 1 353 ? -5.597 -18.850 11.429 1.00 96.88 353 PHE A CA 1
ATOM 2746 C C . PHE A 1 353 ? -6.293 -19.834 10.493 1.00 96.88 353 PHE A C 1
ATOM 2748 O O . PHE A 1 353 ? -6.006 -21.028 10.518 1.00 96.88 353 PHE A O 1
ATOM 2755 N N . VAL A 1 354 ? -7.212 -19.321 9.683 1.00 96.12 354 VAL A N 1
ATOM 2756 C CA . VAL A 1 354 ? -7.916 -20.051 8.629 1.00 96.12 354 VAL A CA 1
ATOM 2757 C C . VAL A 1 354 ? -7.530 -19.390 7.313 1.00 96.12 354 VAL A C 1
ATOM 2759 O O . VAL A 1 354 ? -8.067 -18.341 6.972 1.00 96.12 354 VAL A O 1
ATOM 2762 N N . THR A 1 355 ? -6.550 -19.948 6.611 1.00 91.06 355 THR A N 1
ATOM 2763 C CA . THR A 1 355 ? -6.041 -19.400 5.346 1.00 91.06 355 THR A CA 1
ATOM 2764 C C . THR A 1 355 ? -7.015 -19.649 4.193 1.00 91.06 355 THR A C 1
ATOM 2766 O O . THR A 1 355 ? -7.723 -20.657 4.190 1.00 91.06 355 THR A O 1
ATOM 2769 N N . GLY A 1 356 ? -7.058 -18.729 3.225 1.00 87.56 356 GLY A N 1
ATOM 2770 C CA . GLY A 1 356 ? -7.780 -18.924 1.963 1.00 87.56 356 GLY A CA 1
ATOM 2771 C C . GLY A 1 356 ? -6.999 -19.772 0.960 1.00 87.56 356 GLY A C 1
ATOM 2772 O O . GLY A 1 356 ? -5.859 -20.159 1.220 1.00 87.56 356 GLY A O 1
ATOM 2773 N N . GLU A 1 357 ? -7.611 -20.033 -0.197 1.00 88.50 357 GLU A N 1
ATOM 2774 C CA . GLU A 1 357 ? -6.959 -20.720 -1.325 1.00 88.50 357 GLU A CA 1
ATOM 2775 C C . GLU A 1 357 ? -5.794 -19.898 -1.893 1.00 88.50 357 GLU A C 1
ATOM 2777 O O . GLU A 1 357 ? -4.848 -20.454 -2.441 1.00 88.50 357 GLU A O 1
ATOM 2782 N N . GLU A 1 358 ? -5.842 -18.576 -1.717 1.00 86.75 358 GLU A N 1
ATOM 2783 C CA . GLU A 1 358 ? -4.828 -17.638 -2.189 1.00 86.75 358 GLU A CA 1
ATOM 2784 C C . GLU A 1 358 ? -3.511 -17.723 -1.394 1.00 86.75 358 GLU A C 1
ATOM 2786 O O . GLU A 1 358 ? -2.476 -17.275 -1.866 1.00 86.75 358 GLU A O 1
ATOM 2791 N N . ALA A 1 359 ? -3.503 -18.313 -0.197 1.00 78.50 359 ALA A N 1
ATOM 2792 C CA . ALA A 1 359 ? -2.327 -18.347 0.682 1.00 78.50 359 ALA A CA 1
ATOM 2793 C C . ALA A 1 359 ? -1.238 -19.378 0.284 1.00 78.50 359 ALA A C 1
ATOM 2795 O O . ALA A 1 359 ? -0.386 -19.691 1.120 1.00 78.50 359 ALA A O 1
ATOM 2796 N N . ALA A 1 360 ? -1.320 -19.952 -0.923 1.00 59.69 360 ALA A N 1
ATOM 2797 C CA . ALA A 1 360 ? -0.571 -21.134 -1.372 1.00 59.69 360 ALA A CA 1
ATOM 2798 C C . ALA A 1 360 ? 0.920 -20.898 -1.666 1.00 59.69 360 ALA A C 1
ATOM 2800 O O . ALA A 1 360 ? 1.272 -19.835 -2.230 1.00 59.69 360 ALA A O 1
#

Foldseek 3Di:
DEDAEAEAAEDEDALAAPAADAAADDPPPDLDGPGAYEQHEYAQYEYYAHHWAWAPFQLLVLCVQCVVLDDPVSVVVSVVFQDCVQKDDPWWAAAQDLWGFAQCVVKQDFDDADDQQQQWKFKGFDFAQPPHAGLATWTFHAIDRTTTFIDLGRNDDTDHGNHIDDRTMMMGPSPCVRGVVSTHGPPGYDAGANEHAYRHECYHYESYEFEYSAAHYEHYSYENEEAEHYEYDEHQAEFEDPEENYEQYEAEHYEFAHLLHAEREEDEYAYEQYAHEHYETENACAAYEYEQYANYHYAQYEYYANNQQLDPNSVRHHADSNRRHTDGHDNYDYHYPDDVGDHHDYHYYNYHYHHDPSND

Secondary structure (DSSP, 8-state):
-EEEEEES-EEES-BB-SEEEE-EE-SSSS--EEEPEEEEEEES-EEEEEB---PPTTHHHHHHH-GGGS-HHHHHHHHHHS-GGGEE---B--TT--EEES--SSPPPPP---STTTTEEEEESSPPPTT--TT-EEEEEEE-SSEEEEESSTT-PPPPPSS---TT-EEE--HIIIIIS-SS-TTPPSSSEEEEEESEEEEEEES-EEEESSEEEEEES-EEEEEES-EEEEESSEEEEE-TT-EEEEEES-EEE-TT-SEEEEE-TT-EEEEEES-EEE--SS-EEEES-EEEEEES-EEE---TTSSS-TTT--B-TTTSSBP---SEEEE--STT----SEEEES-EEE--GGG-